Protein 1E0C (pdb70)

Foldseek 3Di:
DPLCVVDFQEDELVSCVVCVPPPQEQEEEAAAPVVLQVWFDPNYAYDDLQLQWCCDPDFTLDGHDQQSVQFVCQQSPDDDSHAYEFAYQPQCLSRLSVVLVCVQQVNDHYHYHFLGVLLCVVVPHDTDNDHDGGNDGGDRTDGDCQQAAEPVNCVVCPPPPQEEEEEQDDVCQQCQVDDDEQAGHAAPRYDYDHLQNQFDVVNNSGGDPCNVVVCVVRVNDLSHAYEYACQSRSCSSVQSVCVSVPRPHYHYHRSHCSNQRYDPPGDGDD

CATH classification: 3.40.250.10 (+1 more: 3.40.250.10)

B-factor: mean 17.62, std 10.55, range [4.58, 86.97]

Structure (mmCIF, N/CA/C/O backbone):
data_1E0C
#
_entry.id   1E0C
#
_cell.length_a   40.310
_cell.length_b   150.310
_cell.length_c   53.390
_cell.angle_alpha   90.00
_cell.angle_beta   90.00
_cell.angle_gamma   90.00
#
_symmetry.space_group_name_H-M   'P 21 21 2'
#
loop_
_entity.id
_entity.type
_entity.pdbx_description
1 polymer SULFURTRANSFERASE
2 non-polymer 'SULFATE ION'
3 non-polymer 1,2-ETHANEDIOL
4 non-polymer 'MAGNESIUM ION'
5 water water
#
loop_
_atom_site.group_PDB
_atom_site.id
_atom_site.type_symbol
_atom_site.label_atom_id
_atom_site.label_alt_id
_atom_site.label_comp_id
_atom_site.label_asym_id
_atom_site.label_entity_id
_atom_site.label_seq_id
_atom_site.pdbx_PDB_ins_code
_atom_site.Cartn_x
_atom_site.Cartn_y
_atom_site.Cartn_z
_atom_site.occupancy
_atom_site.B_iso_or_equiv
_atom_site.auth_seq_id
_atom_site.auth_comp_id
_atom_site.auth_asym_id
_atom_site.auth_atom_id
_atom_site.pdbx_PDB_model_num
ATOM 1 N N . MET A 1 1 ? -3.254 16.798 41.569 1.00 60.20 1 MET A N 1
ATOM 2 C CA . MET A 1 1 ? -1.782 16.672 41.752 1.00 50.42 1 MET A CA 1
ATOM 3 C C . MET A 1 1 ? -1.428 16.419 43.215 1.00 53.44 1 MET A C 1
ATOM 4 O O . MET A 1 1 ? -0.294 16.621 43.638 1.00 52.23 1 MET A O 1
ATOM 9 N N . ASP A 1 2 ? -2.433 16.030 43.982 1.00 52.22 2 ASP A N 1
ATOM 10 C CA . ASP A 1 2 ? -2.342 15.758 45.395 1.00 49.09 2 ASP A CA 1
ATOM 11 C C . ASP A 1 2 ? -1.363 16.647 46.142 1.00 43.69 2 ASP A C 1
ATOM 12 O O . ASP A 1 2 ? -1.490 17.872 46.118 1.00 38.33 2 ASP A O 1
ATOM 17 N N . ASP A 1 3 ? -0.378 16.054 46.800 1.00 35.60 3 ASP A N 1
ATOM 18 C CA . ASP A 1 3 ? 0.564 16.709 47.677 1.00 35.04 3 ASP A CA 1
ATOM 19 C C . ASP A 1 3 ? 1.416 17.783 47.017 1.00 29.22 3 ASP A C 1
ATOM 20 O O . ASP A 1 3 ? 2.083 18.560 47.708 1.00 24.19 3 ASP A O 1
ATOM 25 N N . PHE A 1 4 ? 1.447 17.805 45.698 1.00 21.76 4 PHE A N 1
ATOM 26 C CA . PHE A 1 4 ? 2.277 18.707 44.925 1.00 19.90 4 PHE A CA 1
ATOM 27 C C . PHE A 1 4 ? 1.478 19.819 44.254 1.00 21.92 4 PHE A C 1
ATOM 28 O O . PHE A 1 4 ? 2.060 20.731 43.664 1.00 24.90 4 PHE A O 1
ATOM 36 N N . ALA A 1 5 ? 0.157 19.720 44.285 1.00 25.25 5 ALA A N 1
ATOM 37 C CA . ALA A 1 5 ? -0.721 20.636 43.586 1.00 33.98 5 ALA A CA 1
ATOM 38 C C . ALA A 1 5 ? -0.538 22.102 43.929 1.00 29.17 5 ALA A C 1
ATOM 39 O O . ALA A 1 5 ? -0.755 22.957 43.060 1.00 28.84 5 ALA A O 1
ATOM 41 N N . SER A 1 6 ? -0.107 22.437 45.141 1.00 25.27 6 SER A N 1
ATOM 42 C CA . SER A 1 6 ? 0.058 23.846 45.501 1.00 29.30 6 SER A CA 1
ATOM 43 C C . SER A 1 6 ? 1.347 24.441 44.957 1.00 27.29 6 SER A C 1
ATOM 44 O O . SER A 1 6 ? 1.551 25.655 45.027 1.00 26.04 6 SER A O 1
ATOM 47 N N . LEU A 1 7 ? 2.277 23.608 44.502 1.00 22.62 7 LEU A N 1
ATOM 48 C CA . LEU A 1 7 ? 3.584 24.088 44.072 1.00 18.86 7 LEU A CA 1
ATOM 49 C C . LEU A 1 7 ? 3.606 24.526 42.611 1.00 12.96 7 LEU A C 1
ATOM 50 O O . LEU A 1 7 ? 2.896 23.979 41.772 1.00 17.97 7 LEU A O 1
ATOM 55 N N . PRO A 1 8 ? 4.521 25.430 42.295 1.00 14.12 8 PRO A N 1
ATOM 56 C CA . PRO A 1 8 ? 4.750 25.843 40.917 1.00 19.39 8 PRO A CA 1
ATOM 57 C C . PRO A 1 8 ? 5.547 24.750 40.205 1.00 20.31 8 PRO A C 1
ATOM 58 O O . PRO A 1 8 ? 5.990 23.785 40.845 1.00 13.50 8 PRO A O 1
ATOM 62 N N . LEU A 1 9 ? 5.785 24.958 38.919 1.00 14.89 9 LEU A N 1
ATOM 63 C CA . LEU A 1 9 ? 6.501 23.937 38.141 1.00 15.74 9 LEU A CA 1
ATOM 64 C C . LEU A 1 9 ? 7.887 23.692 38.713 1.00 14.66 9 LEU A C 1
ATOM 65 O O . LEU A 1 9 ? 8.303 22.548 38.913 1.00 13.90 9 LEU A O 1
ATOM 70 N N . VAL A 1 10 ? 8.642 24.770 38.910 1.00 11.85 10 VAL A N 1
ATOM 71 C CA . VAL A 1 10 ? 10.002 24.656 39.441 1.00 9.10 10 VAL A CA 1
ATOM 72 C C . VAL A 1 10 ? 9.955 24.671 40.963 1.00 16.64 10 VAL A C 1
ATOM 73 O O . VAL A 1 10 ? 9.406 25.607 41.554 1.00 12.60 10 VAL A O 1
ATOM 77 N N . ILE A 1 11 ? 10.336 23.553 41.580 1.00 11.71 11 ILE A N 1
ATOM 78 C CA . ILE A 1 11 ? 10.289 23.463 43.041 1.00 8.83 11 ILE A CA 1
ATOM 79 C C . ILE A 1 11 ? 11.685 23.382 43.618 1.00 10.70 11 ILE A C 1
ATOM 80 O O . ILE A 1 11 ? 12.655 23.115 42.913 1.00 11.56 11 ILE A O 1
ATOM 85 N N . GLU A 1 12 ? 11.818 23.616 44.928 1.00 10.45 12 GLU A N 1
ATOM 86 C CA . GLU A 1 12 ? 13.142 23.573 45.544 1.00 10.14 12 GLU A CA 1
ATOM 87 C C . GLU A 1 12 ? 13.362 22.219 46.223 1.00 9.11 12 GLU A C 1
ATOM 88 O O . GLU A 1 12 ? 12.410 21.500 46.519 1.00 11.43 12 GLU A O 1
ATOM 94 N N . PRO A 1 13 ? 14.607 21.902 46.510 1.00 10.14 13 PRO A N 1
ATOM 95 C CA . PRO A 1 13 ? 14.959 20.680 47.223 1.00 14.39 13 PRO A CA 1
ATOM 96 C C . PRO A 1 13 ? 14.148 20.492 48.487 1.00 16.37 13 PRO A C 1
ATOM 97 O O . PRO A 1 13 ? 13.688 19.383 48.777 1.00 10.92 13 PRO A O 1
ATOM 101 N N . ALA A 1 14 ? 13.965 21.554 49.285 1.00 15.10 14 ALA A N 1
ATOM 102 C CA . ALA A 1 14 ? 13.158 21.445 50.493 1.00 11.91 14 ALA A CA 1
ATOM 103 C C . ALA A 1 14 ? 11.752 20.950 50.202 1.00 15.88 14 ALA A C 1
ATOM 104 O O . ALA A 1 14 ? 11.196 20.178 50.990 1.00 15.29 14 ALA A O 1
ATOM 106 N N . ASP A 1 15 ? 11.147 21.443 49.118 1.00 10.22 15 ASP A N 1
ATOM 107 C CA . ASP A 1 15 ? 9.786 21.042 48.778 1.00 9.74 15 ASP A CA 1
ATOM 108 C C . ASP A 1 15 ? 9.731 19.545 48.451 1.00 10.98 15 ASP A C 1
ATOM 109 O O . ASP A 1 15 ? 8.778 18.860 48.806 1.00 14.49 15 ASP A O 1
ATOM 114 N N . LEU A 1 16 ? 10.735 19.087 47.704 1.00 14.92 16 LEU A N 1
ATOM 115 C CA . LEU A 1 16 ? 10.799 17.675 47.337 1.00 11.03 16 LEU A CA 1
ATOM 116 C C . LEU A 1 16 ? 11.079 16.806 48.554 1.00 10.43 16 LEU A C 1
ATOM 117 O O . LEU A 1 16 ? 10.394 15.797 48.746 1.00 12.02 16 LEU A O 1
ATOM 122 N N . GLN A 1 17 ? 12.030 17.201 49.395 1.00 11.25 17 GLN A N 1
ATOM 123 C CA . GLN A 1 17 ? 12.351 16.382 50.565 1.00 17.07 17 GLN A CA 1
ATOM 124 C C . GLN A 1 17 ? 11.155 16.121 51.456 1.00 15.54 17 GLN A C 1
ATOM 125 O O . GLN A 1 17 ? 10.963 15.006 51.956 1.00 13.18 17 GLN A O 1
ATOM 131 N N . ALA A 1 18 ? 10.285 17.104 51.640 1.00 12.10 18 ALA A N 1
ATOM 132 C CA . ALA A 1 18 ? 9.101 16.985 52.472 1.00 14.47 18 ALA A CA 1
ATOM 133 C C . ALA A 1 18 ? 8.074 16.030 51.873 1.00 13.79 18 ALA A C 1
ATOM 134 O O . ALA A 1 18 ? 7.114 15.644 52.536 1.00 14.40 18 ALA A O 1
ATOM 136 N N . ARG A 1 19 ? 8.206 15.742 50.579 1.00 15.75 19 ARG A N 1
ATOM 137 C CA . ARG A 1 19 ? 7.200 14.985 49.851 1.00 16.94 19 ARG A CA 1
ATOM 138 C C . ARG A 1 19 ? 7.750 13.707 49.228 1.00 11.39 19 ARG A C 1
ATOM 139 O O . ARG A 1 19 ? 7.046 13.097 48.415 1.00 16.39 19 ARG A O 1
ATOM 147 N N . LEU A 1 20 ? 8.911 13.230 49.656 1.00 14.40 20 LEU A N 1
ATOM 148 C CA . LEU A 1 20 ? 9.534 12.050 49.071 1.00 15.59 20 LEU A CA 1
ATOM 149 C C . LEU A 1 20 ? 8.686 10.789 49.155 1.00 20.34 20 LEU A C 1
ATOM 150 O O . LEU A 1 20 ? 8.854 9.876 48.334 1.00 15.44 20 LEU A O 1
ATOM 155 N N . SER A 1 21 ? 7.851 10.678 50.180 1.00 16.68 21 SER A N 1
ATOM 156 C CA . SER A 1 21 ? 7.029 9.485 50.350 1.00 20.89 21 SER A CA 1
ATOM 157 C C . SER A 1 21 ? 5.632 9.630 49.785 1.00 23.32 21 SER A C 1
ATOM 158 O O . SER A 1 21 ? 4.773 8.763 49.987 1.00 17.62 21 SER A O 1
ATOM 161 N N . ALA A 1 22 ? 5.350 10.699 49.038 1.00 15.28 22 ALA A N 1
ATOM 162 C CA . ALA A 1 22 ? 4.019 10.844 48.429 1.00 14.83 22 ALA A CA 1
ATOM 163 C C . ALA A 1 22 ? 3.800 9.695 47.451 1.00 12.61 22 ALA A C 1
ATOM 164 O O . ALA A 1 22 ? 4.685 9.413 46.636 1.00 13.55 22 ALA A O 1
ATOM 166 N N . PRO A 1 23 ? 2.698 8.972 47.580 1.00 15.31 23 PRO A N 1
ATOM 167 C CA . PRO A 1 23 ? 2.460 7.772 46.800 1.00 17.05 23 PRO A CA 1
ATOM 168 C C . PRO A 1 23 ? 2.350 8.047 45.308 1.00 19.30 23 PRO A C 1
ATOM 169 O O . PRO A 1 23 ? 2.693 7.184 44.502 1.00 19.60 23 PRO A O 1
ATOM 173 N N . GLU A 1 24 ? 1.883 9.226 44.940 1.00 14.12 24 GLU A N 1
ATOM 174 C CA . GLU A 1 24 ? 1.720 9.632 43.554 1.00 15.57 24 GLU A CA 1
ATOM 175 C C . GLU A 1 24 ? 3.021 10.054 42.889 1.00 16.65 24 GLU A C 1
ATOM 176 O O . GLU A 1 24 ? 3.076 10.250 41.670 1.00 15.47 24 GLU A O 1
ATOM 182 N N . LEU A 1 25 ? 4.076 10.238 43.667 1.00 13.76 25 LEU A N 1
ATOM 183 C CA . LEU A 1 25 ? 5.333 10.752 43.146 1.00 14.83 25 LEU A CA 1
ATOM 184 C C . LEU A 1 25 ? 6.060 9.747 42.265 1.00 14.92 25 LEU A C 1
ATOM 185 O O . LEU A 1 25 ? 6.370 8.623 42.668 1.00 12.21 25 LEU A O 1
ATOM 190 N N . ILE A 1 26 ? 6.392 10.201 41.060 1.00 1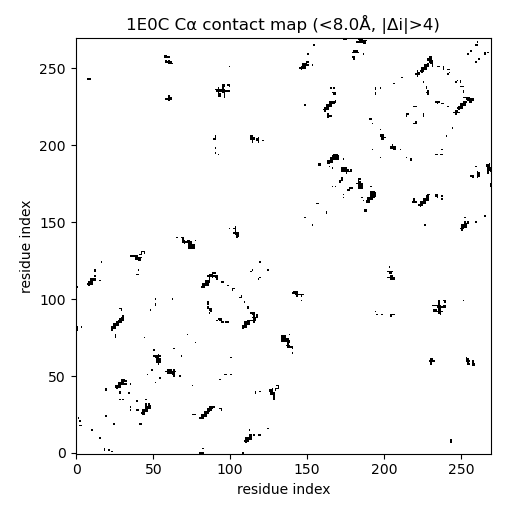0.22 26 ILE A N 1
ATOM 191 C CA . ILE A 1 26 ? 7.320 9.484 40.199 1.00 9.76 26 ILE A CA 1
ATOM 192 C C . ILE A 1 26 ? 8.556 10.387 40.043 1.00 12.80 26 ILE A C 1
ATOM 193 O O . ILE A 1 26 ? 8.484 11.404 39.362 1.00 12.06 26 ILE A O 1
ATOM 198 N N . LEU A 1 27 ? 9.591 10.065 40.789 1.00 11.04 27 LEU A N 1
ATOM 199 C CA . LEU A 1 27 ? 10.818 10.860 40.828 1.00 12.39 27 LEU A CA 1
ATOM 200 C C . LEU A 1 27 ? 11.810 10.300 39.813 1.00 14.65 27 LEU A C 1
ATOM 201 O O . LEU A 1 27 ? 12.201 9.137 39.874 1.00 14.79 27 LEU A O 1
ATOM 206 N N . VAL A 1 28 ? 12.174 11.141 38.855 1.00 10.12 28 VAL A N 1
ATOM 207 C CA . VAL A 1 28 ? 13.007 10.702 37.735 1.00 7.88 28 VAL A CA 1
ATOM 208 C C . VAL A 1 28 ? 14.374 11.366 37.765 1.00 12.33 28 VAL A C 1
ATOM 209 O O . VAL A 1 28 ? 14.502 12.586 37.771 1.00 11.01 28 VAL A O 1
ATOM 213 N N . ASP A 1 29 ? 15.389 10.521 37.753 1.00 8.01 29 ASP A N 1
ATOM 214 C CA . ASP A 1 29 ? 16.784 10.935 37.780 1.00 10.18 29 ASP A CA 1
ATOM 215 C C . ASP A 1 29 ? 17.394 10.744 36.395 1.00 16.96 29 ASP A C 1
ATOM 216 O O . ASP A 1 29 ? 17.402 9.630 35.874 1.00 13.23 29 ASP A O 1
ATOM 221 N N . LEU A 1 30 ? 17.874 11.823 35.784 1.00 9.16 30 LEU A N 1
ATOM 222 C CA . LEU A 1 30 ? 18.542 11.688 34.484 1.00 7.82 30 LEU A CA 1
ATOM 223 C C . LEU A 1 30 ? 19.985 12.156 34.595 1.00 12.08 30 LEU A C 1
ATOM 224 O O . LEU A 1 30 ? 20.459 13.020 33.855 1.00 11.00 30 LEU A O 1
ATOM 229 N N . THR A 1 31 ? 20.692 11.609 35.583 1.00 11.24 31 THR A N 1
ATOM 230 C CA . THR A 1 31 ? 22.095 11.940 35.815 1.00 8.09 31 THR A CA 1
ATOM 231 C C . THR A 1 31 ? 22.980 11.035 34.967 1.00 17.32 31 THR A C 1
ATOM 232 O O . THR A 1 31 ? 23.177 11.284 33.777 1.00 15.29 31 THR A O 1
ATOM 236 N N . SER A 1 32 ? 23.487 9.962 35.559 1.00 13.08 32 SER A N 1
ATOM 237 C CA . SER A 1 32 ? 24.221 8.947 34.797 1.00 11.74 32 SER A CA 1
ATOM 238 C C . SER A 1 32 ? 24.211 7.643 35.593 1.00 12.32 32 SER A C 1
ATOM 239 O O . SER A 1 32 ? 23.913 7.665 36.787 1.00 11.04 32 SER A O 1
ATOM 242 N N . ALA A 1 33 ? 24.514 6.524 34.933 1.00 16.17 33 ALA A N 1
ATOM 243 C CA . ALA A 1 33 ? 24.528 5.250 35.663 1.00 14.43 33 ALA A CA 1
ATOM 244 C C . ALA A 1 33 ? 25.437 5.349 36.882 1.00 14.43 33 ALA A C 1
ATOM 245 O O . ALA A 1 33 ? 25.057 4.921 37.972 1.00 14.83 33 ALA A O 1
ATOM 247 N N . ALA A 1 34 ? 26.602 5.965 36.725 1.00 12.91 34 ALA A N 1
ATOM 248 C CA . ALA A 1 34 ? 27.574 6.106 37.790 1.00 19.27 34 ALA A CA 1
ATOM 249 C C . ALA A 1 34 ? 27.078 7.009 38.914 1.00 17.91 34 ALA A C 1
ATOM 250 O O . ALA A 1 34 ? 27.254 6.693 40.085 1.00 15.24 34 ALA A O 1
ATOM 252 N N . ARG A 1 35 ? 26.504 8.156 38.548 1.00 14.80 35 ARG A N 1
ATOM 253 C CA . ARG A 1 35 ? 26.020 9.102 39.551 1.00 12.15 35 ARG A CA 1
ATOM 254 C C . ARG A 1 35 ? 24.833 8.506 40.304 1.00 9.39 35 ARG A C 1
ATOM 255 O O . ARG A 1 35 ? 24.677 8.715 41.504 1.00 14.67 35 ARG A O 1
ATOM 263 N N . TYR A 1 36 ? 23.953 7.836 39.565 1.00 8.57 36 TYR A N 1
ATOM 264 C CA . TYR A 1 36 ? 22.775 7.217 40.174 1.00 9.30 36 TYR A CA 1
ATOM 265 C C . TYR A 1 36 ? 23.182 6.134 41.177 1.00 9.77 36 TYR A C 1
ATOM 266 O O . TYR A 1 36 ? 22.606 6.054 42.261 1.00 12.18 36 TYR A O 1
ATOM 275 N N . ALA A 1 37 ? 24.197 5.356 40.832 1.00 11.64 37 ALA A N 1
ATOM 276 C CA . ALA A 1 37 ? 24.682 4.302 41.722 1.00 11.71 37 ALA A CA 1
ATOM 277 C C . ALA A 1 37 ? 25.429 4.882 42.913 1.00 15.16 37 ALA A C 1
ATOM 278 O O . ALA A 1 37 ? 25.297 4.404 44.043 1.00 15.15 37 ALA A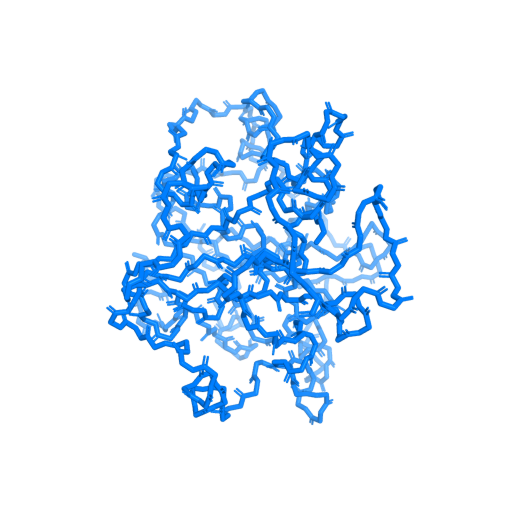 O 1
ATOM 280 N N . GLU A 1 38 ? 26.188 5.955 42.674 1.00 14.32 38 GLU A N 1
ATOM 281 C CA . GLU A 1 38 ? 26.921 6.601 43.759 1.00 14.24 38 GLU A CA 1
ATOM 282 C C . GLU A 1 38 ? 25.965 7.086 44.844 1.00 15.93 38 GLU A C 1
ATOM 283 O O . GLU A 1 38 ? 26.270 7.011 46.036 1.00 13.81 38 GLU A O 1
ATOM 289 N N . GLY A 1 39 ? 24.810 7.599 44.426 1.00 13.76 39 GLY A N 1
ATOM 290 C CA . GLY A 1 39 ? 23.800 8.050 45.384 1.00 14.17 39 GLY A CA 1
ATOM 291 C C . GLY A 1 39 ? 22.788 8.953 44.688 1.00 14.89 39 GLY A C 1
ATOM 292 O O . GLY A 1 39 ? 23.180 9.876 43.975 1.00 15.57 39 GLY A O 1
ATOM 293 N N . HIS A 1 40 ? 21.513 8.608 44.799 1.00 11.81 40 HIS A N 1
ATOM 294 C CA . HIS A 1 40 ? 20.464 9.387 44.151 1.00 12.08 40 HIS A CA 1
ATOM 295 C C . HIS A 1 40 ? 19.480 9.894 45.191 1.00 13.82 40 HIS A C 1
ATOM 296 O O . HIS A 1 40 ? 19.520 9.471 46.350 1.00 13.40 40 HIS A O 1
ATOM 303 N N . ILE A 1 41 ? 18.576 10.782 44.778 1.00 12.59 41 ILE A N 1
ATOM 304 C CA . ILE A 1 41 ? 17.539 11.238 45.719 1.00 10.29 41 ILE A CA 1
ATOM 305 C C . ILE A 1 41 ? 16.631 10.055 46.030 1.00 16.98 41 ILE A C 1
ATOM 306 O O . ILE A 1 41 ? 16.304 9.268 45.137 1.00 11.46 41 ILE A O 1
ATOM 311 N N . PRO A 1 42 ? 16.318 9.823 47.294 1.00 16.11 42 PRO A N 1
ATOM 312 C CA . PRO A 1 42 ? 15.592 8.628 47.698 1.00 13.03 42 PRO A CA 1
ATOM 313 C C . PRO A 1 42 ? 14.331 8.384 46.902 1.00 17.84 42 PRO A C 1
ATOM 314 O O . PRO A 1 42 ? 13.461 9.248 46.772 1.00 15.01 42 PRO A O 1
ATOM 318 N N . GLY A 1 43 ? 14.222 7.181 46.322 1.00 10.74 43 GLY A N 1
ATOM 319 C CA . GLY A 1 43 ? 13.019 6.823 45.574 1.00 9.84 43 GLY A CA 1
ATOM 320 C C . GLY A 1 43 ? 13.138 7.180 44.095 1.00 10.68 43 GLY A C 1
ATOM 321 O O . GLY A 1 43 ? 12.257 6.836 43.299 1.00 11.85 43 GLY A O 1
ATOM 322 N N .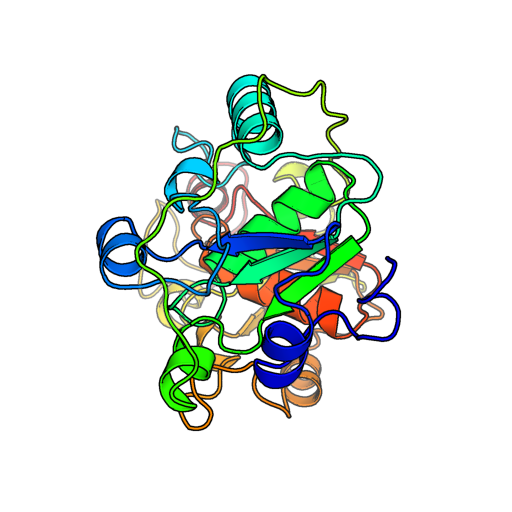 ALA A 1 44 ? 14.232 7.836 43.719 1.00 10.84 44 ALA A N 1
ATOM 323 C CA . ALA A 1 44 ? 14.418 8.223 42.321 1.00 11.47 44 ALA A CA 1
ATOM 324 C C . ALA A 1 44 ? 14.596 6.988 41.431 1.00 12.24 44 ALA A C 1
ATOM 325 O O . ALA A 1 44 ? 15.214 6.000 41.825 1.00 13.52 44 ALA A O 1
ATOM 327 N N . ARG A 1 45 ? 14.043 7.100 40.241 1.00 9.33 45 ARG A N 1
ATOM 328 C CA . ARG A 1 45 ? 14.116 6.064 39.214 1.00 12.92 45 ARG A CA 1
ATOM 329 C C . ARG A 1 45 ? 14.990 6.575 38.076 1.00 13.84 45 ARG A C 1
ATOM 330 O O . ARG A 1 45 ? 14.791 7.684 37.582 1.00 12.20 45 ARG A O 1
ATOM 338 N N . PHE A 1 46 ? 15.982 5.786 37.698 1.00 9.56 46 PHE A N 1
ATOM 339 C CA . PHE A 1 46 ? 16.964 6.220 36.718 1.00 8.93 46 PHE A CA 1
ATOM 340 C C . PHE A 1 46 ? 16.479 6.097 35.285 1.00 16.35 46 PHE A C 1
ATOM 341 O O . PHE A 1 46 ? 15.991 5.061 34.839 1.00 13.22 46 PHE A O 1
ATOM 349 N N . VAL A 1 47 ? 16.629 7.187 34.536 1.00 11.85 47 VAL A N 1
ATOM 350 C CA . VAL A 1 47 ? 16.362 7.165 33.094 1.00 12.60 47 VAL A CA 1
ATOM 351 C C . VAL A 1 47 ? 17.629 7.639 32.387 1.00 17.64 47 VAL A C 1
ATOM 352 O O . VAL A 1 47 ? 17.976 8.819 32.499 1.00 10.20 47 VAL A O 1
ATOM 356 N N . ASP A 1 48 ? 18.406 6.699 31.848 1.00 11.70 48 ASP A N 1
ATOM 357 C CA . ASP A 1 48 ? 19.641 7.125 31.173 1.00 11.70 48 ASP A CA 1
ATOM 358 C C . ASP A 1 48 ? 19.275 8.143 30.093 1.00 9.39 48 ASP A C 1
ATOM 359 O O . ASP A 1 48 ? 18.375 7.895 29.294 1.00 12.66 48 ASP A O 1
ATOM 364 N N . PRO A 1 49 ? 19.979 9.262 30.036 1.00 13.19 49 PRO A N 1
ATOM 365 C CA . PRO A 1 49 ? 19.641 10.324 29.089 1.00 12.83 49 PRO A CA 1
ATOM 366 C C . PRO A 1 49 ? 19.539 9.839 27.655 1.00 13.57 49 PRO A C 1
ATOM 367 O O . PRO A 1 49 ? 18.667 10.286 26.890 1.00 15.54 49 PRO A O 1
ATOM 371 N N . LYS A 1 50 ? 20.361 8.868 27.263 1.00 13.05 50 LYS A N 1
ATOM 372 C CA . LYS A 1 50 ? 20.306 8.327 25.909 1.00 13.88 50 LYS A CA 1
ATOM 373 C C . LYS A 1 50 ? 18.938 7.757 25.581 1.00 16.60 50 LYS A C 1
ATOM 374 O O . LYS A 1 50 ? 18.507 7.785 24.422 1.00 15.47 50 LYS A O 1
ATOM 380 N N . ARG A 1 51 ? 18.222 7.249 26.587 1.00 12.37 51 ARG A N 1
ATOM 381 C CA . ARG A 1 51 ? 16.906 6.691 26.369 1.00 12.39 51 ARG A CA 1
ATOM 382 C C . ARG A 1 51 ? 15.848 7.732 26.060 1.00 16.28 51 ARG A C 1
ATOM 383 O O . ARG A 1 51 ? 14.753 7.361 25.623 1.00 14.71 51 ARG A O 1
ATOM 391 N N . THR A 1 52 ? 16.166 9.022 26.234 1.00 10.77 52 THR A N 1
ATOM 392 C CA . THR A 1 52 ? 15.186 10.052 25.925 1.00 10.84 52 THR A CA 1
ATOM 393 C C . THR A 1 52 ? 15.284 10.453 24.453 1.00 12.79 52 THR A C 1
ATOM 394 O O . THR A 1 52 ? 14.552 11.342 24.008 1.00 12.38 52 THR A O 1
ATOM 398 N N . GLN A 1 53 ? 16.245 9.863 23.746 1.00 10.54 53 GLN A N 1
ATOM 399 C CA . GLN A 1 53 ? 16.484 10.272 22.361 1.00 12.44 53 GLN A CA 1
ATOM 400 C C . GLN A 1 53 ? 16.301 9.141 21.368 1.00 17.77 53 GLN A C 1
ATOM 401 O O . GLN A 1 53 ? 16.607 7.971 21.634 1.00 14.26 53 GLN A O 1
ATOM 407 N N . LEU A 1 54 ? 15.798 9.486 20.179 1.00 12.26 54 LEU A N 1
ATOM 408 C CA . LEU A 1 54 ? 15.731 8.499 19.086 1.00 14.83 54 LEU A CA 1
ATOM 409 C C . LEU A 1 54 ? 17.115 7.912 18.836 1.00 16.69 54 LEU A C 1
ATOM 410 O O . LEU A 1 54 ? 17.280 6.701 18.645 1.00 14.32 54 LEU A O 1
ATOM 415 N N . GLY A 1 55 ? 18.126 8.761 18.726 1.00 13.26 55 GLY A N 1
ATOM 416 C CA . GLY A 1 55 ? 19.509 8.359 18.603 1.00 14.85 55 GLY A CA 1
ATOM 417 C C . GLY A 1 55 ? 19.875 7.778 17.249 1.00 26.32 55 GLY A C 1
ATOM 418 O O . GLY A 1 55 ? 20.886 7.076 17.148 1.00 23.57 55 GLY A O 1
ATOM 419 N N . GLN A 1 56 ? 19.098 8.080 16.215 1.00 17.64 56 GLN A N 1
ATOM 420 C CA . GLN A 1 56 ? 19.391 7.545 14.870 1.00 21.37 56 GLN A CA 1
ATOM 421 C C . GLN A 1 56 ? 19.326 8.679 13.851 1.00 28.23 56 GLN A C 1
ATOM 422 O O . GLN A 1 56 ? 18.610 9.661 14.074 1.00 23.38 56 GLN A O 1
ATOM 428 N N . PRO A 1 57 ? 20.032 8.554 12.740 1.00 28.17 57 PRO A N 1
ATOM 429 C CA . PRO A 1 57 ? 20.023 9.581 11.698 1.00 23.57 57 PRO A CA 1
ATOM 430 C C . PRO A 1 57 ? 18.636 9.780 11.152 1.00 27.08 57 PRO A C 1
ATOM 431 O O . PRO A 1 57 ? 17.910 8.793 11.019 1.00 31.29 57 PRO A O 1
ATOM 435 N N . PRO A 1 58 ? 18.366 10.713 10.259 1.00 31.62 58 PRO A N 1
ATOM 436 C CA . PRO A 1 58 ? 18.940 12.023 10.173 1.00 27.90 58 PRO A CA 1
ATOM 437 C C . PRO A 1 58 ? 18.703 12.975 11.321 1.00 29.18 58 PRO A C 1
ATOM 438 O O . PRO A 1 58 ? 19.313 14.059 11.329 1.00 31.18 58 PRO A O 1
ATOM 442 N N . ALA A 1 59 ? 17.896 12.635 12.321 1.00 28.19 59 ALA A N 1
ATOM 443 C CA . ALA A 1 59 ? 17.658 13.570 13.430 1.00 23.78 59 ALA A CA 1
ATOM 444 C C . ALA A 1 59 ? 17.553 12.828 14.764 1.00 14.49 59 ALA A C 1
ATOM 445 O O . ALA A 1 59 ? 16.454 12.474 15.186 1.00 17.72 59 ALA A O 1
ATOM 447 N N . PRO A 1 60 ? 18.681 12.614 15.410 1.00 17.10 60 PRO A N 1
ATOM 448 C CA . PRO A 1 60 ? 18.787 11.856 16.637 1.00 22.51 60 PRO A CA 1
ATOM 449 C C . PRO A 1 60 ? 18.118 12.471 17.851 1.00 24.03 60 PRO A C 1
ATOM 450 O O . PRO A 1 60 ? 17.823 11.733 18.801 1.00 16.06 60 PRO A O 1
ATOM 454 N N . GLY A 1 61 ? 17.854 13.775 17.835 1.00 19.21 61 GLY A N 1
ATOM 455 C CA . GLY A 1 61 ? 17.227 14.423 18.985 1.00 15.71 61 GLY A CA 1
ATOM 456 C C . GLY A 1 61 ? 15.715 14.303 18.965 1.00 14.24 61 GLY A C 1
ATOM 457 O O . GLY A 1 61 ? 15.029 14.819 19.855 1.00 11.25 61 GLY A O 1
ATOM 458 N N . LEU A 1 62 ? 15.163 13.644 17.942 1.00 10.24 62 LEU A N 1
ATOM 459 C CA . LEU A 1 62 ? 13.729 13.394 17.924 1.00 10.70 62 LEU A CA 1
ATOM 460 C C . LEU A 1 62 ? 13.373 12.502 19.120 1.00 12.84 62 LEU A C 1
ATOM 461 O O . LEU A 1 62 ? 14.255 11.888 19.729 1.00 9.68 62 LEU A O 1
ATOM 466 N N . GLN A 1 63 ? 12.091 12.468 19.452 1.00 11.49 63 GLN A N 1
ATOM 467 C CA . GLN A 1 63 ? 11.649 11.584 20.545 1.00 10.33 63 GLN A CA 1
ATOM 468 C C . GLN A 1 63 ? 11.904 10.124 20.176 1.00 12.06 63 GLN A C 1
ATOM 469 O O . GLN A 1 63 ? 11.941 9.766 18.989 1.00 11.04 63 GLN A O 1
ATOM 475 N N . PRO A 1 64 ? 12.064 9.277 21.178 1.00 12.03 64 PRO A N 1
ATOM 476 C CA . PRO A 1 64 ? 12.218 7.844 20.934 1.00 12.70 64 PRO A CA 1
ATOM 477 C C . PRO A 1 64 ? 10.954 7.299 20.280 1.00 11.28 64 PRO A C 1
ATOM 478 O O . PRO A 1 64 ? 9.865 7.869 20.375 1.00 11.19 64 PRO A O 1
ATOM 482 N N . PRO A 1 65 ? 11.074 6.129 19.666 1.00 14.10 65 PRO A N 1
ATOM 483 C CA . PRO A 1 65 ? 9.942 5.457 19.047 1.00 17.43 65 PRO A CA 1
ATOM 484 C C . PRO A 1 65 ? 8.895 5.103 20.099 1.00 14.79 65 PRO A C 1
ATOM 485 O O . PRO A 1 65 ? 9.236 4.978 21.276 1.00 14.15 65 PRO A O 1
ATOM 489 N N . ARG A 1 66 ? 7.676 4.828 19.671 1.00 12.60 66 ARG A N 1
ATOM 490 C CA . ARG A 1 66 ? 6.602 4.448 20.576 1.00 13.51 66 ARG A CA 1
ATOM 491 C C . ARG A 1 66 ? 7.000 3.315 21.512 1.00 16.49 66 ARG A C 1
ATOM 492 O O . ARG A 1 66 ? 6.804 3.411 22.723 1.00 14.75 66 ARG A O 1
ATOM 500 N N . GLU A 1 67 ? 7.507 2.216 20.960 1.00 13.18 67 GLU A N 1
ATOM 501 C CA . GLU A 1 67 ? 7.856 1.041 21.772 1.00 16.75 67 GLU A CA 1
ATOM 502 C C . GLU A 1 67 ? 8.748 1.393 22.949 1.00 16.78 67 GLU A C 1
ATOM 503 O O . GLU A 1 67 ? 8.527 0.958 24.086 1.00 13.89 67 GLU A O 1
ATOM 509 N N . GLN A 1 68 ? 9.804 2.152 22.697 1.00 14.31 68 GLN A N 1
ATOM 510 C CA . GLN A 1 68 ? 10.734 2.568 23.731 1.00 11.45 68 GLN A CA 1
ATOM 511 C C . GLN A 1 68 ? 10.081 3.444 24.789 1.00 12.12 68 GLN A C 1
ATOM 512 O O . GLN A 1 68 ? 10.334 3.267 25.993 1.00 13.49 68 GLN A O 1
ATOM 518 N N . LEU A 1 69 ? 9.212 4.353 24.376 1.00 11.15 69 LEU A N 1
ATOM 519 C CA . LEU A 1 69 ? 8.502 5.215 25.324 1.00 12.19 69 LEU A CA 1
ATOM 520 C C . LEU A 1 69 ? 7.511 4.419 26.158 1.00 14.38 69 LEU A C 1
ATOM 521 O O . LEU A 1 69 ? 7.354 4.629 27.357 1.00 13.96 69 LEU A O 1
ATOM 526 N N . GLU A 1 70 ? 6.794 3.512 25.487 1.00 10.54 70 GLU A N 1
ATOM 527 C CA . GLU A 1 70 ? 5.811 2.709 26.209 1.00 13.08 70 GLU A CA 1
ATOM 528 C C . GLU A 1 70 ? 6.479 1.838 27.256 1.00 12.69 70 GLU A C 1
ATOM 529 O O . GLU A 1 70 ? 5.956 1.725 28.373 1.00 13.48 70 GLU A O 1
ATOM 535 N N . SER A 1 71 ? 7.626 1.249 26.926 1.00 13.20 71 SER A N 1
ATOM 536 C CA . SER A 1 71 ? 8.360 0.458 27.905 1.00 13.27 71 SER A CA 1
ATOM 537 C C . SER A 1 71 ? 8.887 1.345 29.030 1.00 18.02 71 SER A C 1
ATOM 538 O O . SER A 1 71 ? 8.765 1.015 30.205 1.00 13.49 71 SER A O 1
ATOM 541 N N . LEU A 1 72 ? 9.523 2.449 28.633 1.00 13.50 72 LEU A N 1
ATOM 542 C CA . LEU A 1 72 ? 10.097 3.361 29.628 1.00 8.58 72 LEU A CA 1
ATOM 543 C C . LEU A 1 72 ? 9.042 3.796 30.630 1.00 7.02 72 LEU A C 1
ATOM 544 O O . LEU A 1 72 ? 9.264 3.756 31.845 1.00 13.07 72 LEU A O 1
ATOM 549 N N . PHE A 1 73 ? 7.919 4.306 30.130 1.00 9.34 73 PHE A N 1
ATOM 550 C CA . PHE A 1 73 ? 6.873 4.819 30.984 1.00 9.09 73 PHE A CA 1
ATOM 551 C C . PHE A 1 73 ? 6.174 3.752 31.796 1.00 12.76 73 PHE A C 1
ATOM 552 O O . PHE A 1 73 ? 5.892 3.982 32.976 1.00 10.49 73 PHE A O 1
ATOM 560 N N . GLY A 1 74 ? 6.120 2.512 31.292 1.00 13.84 74 GLY A N 1
ATOM 561 C CA . GLY A 1 74 ? 5.592 1.420 32.140 1.00 9.86 74 GLY A CA 1
ATOM 562 C C . GLY A 1 74 ? 6.606 1.102 33.239 1.00 8.06 74 GLY A C 1
ATOM 563 O O . GLY A 1 74 ? 6.231 0.828 34.375 1.00 14.52 74 GLY A O 1
ATOM 564 N N . GLU A 1 75 ? 7.903 1.183 32.920 1.00 10.87 75 GLU A N 1
ATOM 565 C CA . GLU A 1 75 ? 8.924 0.912 33.928 1.00 12.97 75 GLU A CA 1
ATOM 566 C C . GLU A 1 75 ? 8.874 1.946 35.051 1.00 17.28 75 GLU A C 1
ATOM 567 O O . GLU A 1 75 ? 9.125 1.629 36.211 1.00 14.04 75 GLU A O 1
ATOM 573 N N . LEU A 1 76 ? 8.618 3.198 34.679 1.00 13.03 76 LEU A N 1
ATOM 574 C CA . LEU A 1 76 ? 8.545 4.269 35.672 1.00 8.03 76 LEU A CA 1
ATOM 575 C C . LEU A 1 76 ? 7.281 4.211 36.506 1.00 10.82 76 LEU A C 1
ATOM 576 O O . LEU A 1 76 ? 7.227 4.826 37.577 1.00 14.02 76 LEU A O 1
ATOM 581 N N . GLY A 1 77 ? 6.264 3.492 36.033 1.00 14.89 77 GLY A N 1
ATOM 582 C CA . GLY A 1 77 ? 5.006 3.396 36.753 1.00 11.38 77 GLY A CA 1
ATOM 583 C C . GLY A 1 77 ? 3.978 4.419 36.311 1.00 12.62 77 GLY A C 1
ATOM 584 O O . GLY A 1 77 ? 3.072 4.758 37.076 1.00 12.24 77 GLY A O 1
ATOM 585 N N . HIS A 1 78 ? 4.088 4.913 35.080 1.00 13.70 78 HIS A N 1
ATOM 586 C CA . HIS A 1 78 ? 3.119 5.883 34.573 1.00 13.64 78 HIS A CA 1
ATOM 587 C C . HIS A 1 78 ? 1.690 5.417 34.822 1.00 20.29 78 HIS A C 1
ATOM 588 O O . HIS A 1 78 ? 1.315 4.283 34.505 1.00 15.20 78 HIS A O 1
ATOM 595 N N . ARG A 1 79 ? 0.883 6.300 35.384 1.00 11.06 79 ARG A N 1
ATOM 596 C CA . ARG A 1 79 ? -0.480 6.033 35.818 1.00 11.31 79 ARG A CA 1
ATOM 597 C C . ARG A 1 79 ? -1.248 7.340 35.991 1.00 15.57 79 ARG A C 1
ATOM 598 O O . ARG A 1 79 ? -0.651 8.419 36.071 1.00 16.54 79 ARG A O 1
ATOM 606 N N . PRO A 1 80 ? -2.570 7.285 36.035 1.00 21.92 80 PRO A N 1
ATOM 607 C CA . PRO A 1 80 ? -3.406 8.469 36.028 1.00 21.10 80 PRO A CA 1
ATOM 608 C C . PRO A 1 80 ? -3.108 9.506 37.087 1.00 27.75 80 PRO A C 1
ATOM 609 O O . PRO A 1 80 ? -3.171 10.713 36.808 1.00 26.01 80 PRO A O 1
ATOM 613 N N . GLU A 1 81 ? -2.806 9.092 38.309 1.00 21.82 81 GLU A N 1
ATOM 614 C CA . GLU A 1 81 ? -2.593 10.032 39.411 1.00 26.30 81 GLU A CA 1
ATOM 615 C C . GLU A 1 81 ? -1.151 10.489 39.551 1.00 18.67 81 GLU A C 1
ATOM 616 O O . GLU A 1 81 ? -0.820 11.261 40.458 1.00 19.00 81 GLU A O 1
ATOM 622 N N . ALA A 1 82 ? -0.253 9.992 38.707 1.00 18.54 82 ALA A N 1
ATOM 623 C CA . ALA A 1 82 ? 1.165 10.266 38.840 1.00 13.43 82 ALA A CA 1
ATOM 624 C C . ALA A 1 82 ? 1.474 11.768 38.824 1.00 13.47 82 ALA A C 1
ATOM 625 O O . ALA A 1 82 ? 0.900 12.511 38.032 1.00 15.56 82 ALA A O 1
ATOM 627 N N . VAL A 1 83 ? 2.474 12.123 39.611 1.00 12.56 83 VAL A N 1
ATOM 628 C CA . VAL A 1 83 ? 3.075 13.451 39.575 1.00 12.09 83 VAL A CA 1
ATOM 629 C C . VAL A 1 83 ? 4.588 13.256 39.443 1.00 11.28 83 VAL A C 1
ATOM 630 O O . VAL A 1 83 ? 5.209 12.622 40.294 1.00 12.97 83 VAL A O 1
ATOM 634 N N . TYR A 1 84 ? 5.142 13.707 38.319 1.00 11.82 84 TYR A N 1
ATOM 635 C CA . TYR A 1 84 ? 6.560 13.526 38.077 1.00 9.15 84 TYR A CA 1
ATOM 636 C C . TYR A 1 84 ? 7.348 14.692 38.686 1.00 13.23 84 TYR A C 1
ATOM 637 O O . TYR A 1 84 ? 6.902 15.836 38.631 1.00 13.09 84 TYR A O 1
ATOM 646 N N . VAL A 1 85 ? 8.449 14.341 39.313 1.00 10.75 85 VAL A N 1
ATOM 647 C CA . VAL A 1 85 ? 9.466 15.323 39.695 1.00 11.90 85 VAL A CA 1
ATOM 648 C C . VAL A 1 85 ? 10.751 14.905 38.992 1.00 15.14 85 VAL A C 1
ATOM 649 O O . VAL A 1 85 ? 11.096 13.719 39.004 1.00 11.03 85 VAL A O 1
ATOM 653 N N . VAL A 1 86 ? 11.335 15.831 38.242 1.00 7.92 86 VAL A N 1
ATOM 654 C CA . VAL A 1 86 ? 12.430 15.466 37.349 1.00 7.35 86 VAL A CA 1
ATOM 655 C C . VAL A 1 86 ? 13.704 16.208 37.698 1.00 9.47 86 VAL A C 1
ATOM 656 O O . VAL A 1 86 ? 13.680 17.424 37.932 1.00 11.71 86 VAL A O 1
ATOM 660 N N . TYR A 1 87 ? 14.840 15.518 37.641 1.00 7.11 87 TYR A N 1
ATOM 661 C CA . TYR A 1 87 ? 16.112 16.182 37.869 1.00 8.56 87 TYR A CA 1
ATOM 662 C C . TYR A 1 87 ? 17.261 15.552 37.105 1.00 12.69 87 TYR A C 1
ATOM 663 O O . TYR A 1 87 ? 17.213 14.397 36.691 1.00 13.19 87 TYR A O 1
ATOM 672 N N . ASP A 1 88 ? 18.341 16.319 36.998 1.00 9.67 88 ASP A N 1
ATOM 673 C CA . ASP A 1 88 ? 19.593 15.801 36.463 1.00 8.28 88 ASP A CA 1
ATOM 674 C C . ASP A 1 88 ? 20.725 16.385 37.294 1.00 10.34 88 ASP A C 1
ATOM 675 O O . ASP A 1 88 ? 20.430 16.939 38.368 1.00 13.25 88 ASP A O 1
ATOM 680 N N . ASP A 1 89 ? 21.961 16.211 36.881 1.00 8.56 89 ASP A N 1
ATOM 681 C CA . ASP A 1 89 ? 23.088 16.761 37.627 1.00 8.14 89 ASP A CA 1
ATOM 682 C C . ASP A 1 89 ? 23.883 17.740 36.775 1.00 7.57 89 ASP A C 1
ATOM 683 O O . ASP A 1 89 ? 25.082 17.930 37.003 1.00 11.02 89 ASP A O 1
ATOM 688 N N . GLU A 1 90 ? 23.223 18.339 35.786 1.00 11.05 90 GLU A N 1
ATOM 689 C CA . GLU A 1 90 ? 23.919 19.272 34.898 1.00 10.83 90 GLU A CA 1
ATOM 690 C C . GLU A 1 90 ? 23.178 20.597 34.754 1.00 12.71 90 GLU A C 1
ATOM 691 O O . GLU A 1 90 ? 23.412 21.332 33.782 1.00 14.43 90 GLU A O 1
ATOM 697 N N . GLY A 1 91 ? 22.228 20.880 35.638 1.00 11.98 91 GLY A N 1
ATOM 698 C CA . GLY A 1 91 ? 21.512 22.148 35.520 1.00 13.31 91 GLY A CA 1
ATOM 699 C C . GLY A 1 91 ? 20.241 22.086 34.711 1.00 14.32 91 GLY A C 1
ATOM 700 O O . GLY A 1 91 ? 19.648 23.147 34.435 1.00 11.12 91 GLY A O 1
ATOM 701 N N . GLY A 1 92 ? 19.771 20.906 34.279 1.00 8.06 92 GLY A N 1
ATOM 702 C CA . GLY A 1 92 ? 18.416 20.823 33.792 1.00 6.35 92 GLY A CA 1
ATOM 703 C C . GLY A 1 92 ? 18.182 20.575 32.320 1.00 7.50 92 GLY A C 1
ATOM 704 O O . GLY A 1 92 ? 17.023 20.649 31.893 1.00 9.15 92 GLY A O 1
ATOM 705 N N . GLY A 1 93 ? 19.217 20.252 31.564 1.00 6.84 93 GLY A N 1
ATOM 706 C CA . GLY A 1 93 ? 19.037 19.992 30.128 1.00 8.24 93 GLY A CA 1
ATOM 707 C C . GLY A 1 93 ? 18.259 18.692 29.943 1.00 9.22 93 GLY A C 1
ATOM 708 O O . GLY A 1 93 ? 17.163 18.677 29.389 1.00 10.30 93 GLY A O 1
ATOM 709 N N . TRP A 1 94 ? 18.803 17.593 30.479 1.00 10.61 94 TRP A N 1
ATOM 710 C CA . TRP A 1 94 ? 18.093 16.320 30.377 1.00 11.29 94 TRP A CA 1
ATOM 711 C C . TRP A 1 94 ? 16.773 16.331 31.114 1.00 10.17 94 TRP A C 1
ATOM 712 O O . TRP A 1 94 ? 15.775 15.768 30.653 1.00 10.36 94 TRP A O 1
ATOM 723 N N . ALA A 1 95 ? 16.730 16.953 32.305 1.00 9.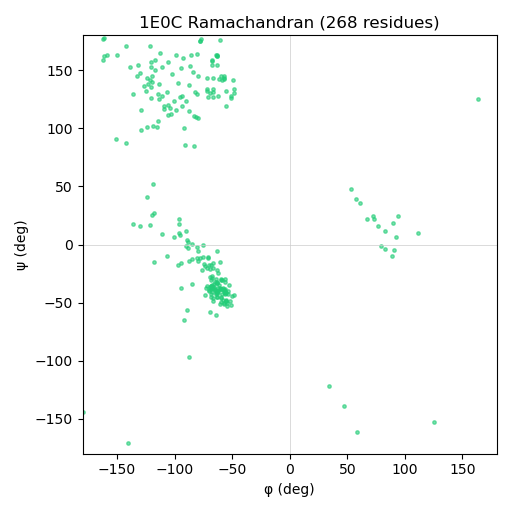69 95 ALA A N 1
ATOM 724 C CA . ALA A 1 95 ? 15.459 17.033 33.020 1.00 7.29 95 ALA A CA 1
ATOM 725 C C . ALA A 1 95 ? 14.411 17.759 32.187 1.00 8.51 95 ALA A C 1
ATOM 726 O O . ALA A 1 95 ? 13.249 17.361 32.140 1.00 8.75 95 ALA A O 1
ATOM 728 N N . GLY A 1 96 ? 14.809 18.888 31.587 1.00 11.05 96 GLY A N 1
ATOM 729 C CA . GLY A 1 96 ? 13.869 19.666 30.782 1.00 9.76 96 GLY A CA 1
ATOM 730 C C . GLY A 1 96 ? 13.462 18.902 29.522 1.00 7.59 96 GLY A C 1
ATOM 731 O O . GLY A 1 96 ? 12.314 18.995 29.082 1.00 9.15 96 GLY A O 1
ATOM 732 N N . ARG A 1 97 ? 14.394 18.143 28.955 1.00 9.70 97 ARG A N 1
ATOM 733 C CA . ARG A 1 97 ? 14.040 17.332 27.783 1.00 9.28 97 ARG A CA 1
ATOM 734 C C . ARG A 1 97 ? 13.023 16.268 28.182 1.00 7.49 97 ARG A C 1
ATOM 735 O O . ARG A 1 97 ? 12.062 15.978 27.479 1.00 7.56 97 ARG A O 1
ATOM 743 N N . PHE A 1 98 ? 13.213 15.702 29.375 1.00 8.62 98 PHE A N 1
ATOM 744 C CA . PHE A 1 98 ? 12.263 14.684 29.849 1.00 11.17 98 PHE A CA 1
ATOM 745 C C . PHE A 1 98 ? 10.901 15.302 30.092 1.00 11.25 98 PHE A C 1
ATOM 746 O O . PHE A 1 98 ? 9.850 14.732 29.793 1.00 9.12 98 PHE A O 1
ATOM 754 N N . ILE A 1 99 ? 10.873 16.567 30.535 1.00 9.72 99 ILE A N 1
ATOM 755 C CA . ILE A 1 99 ? 9.591 17.256 30.706 1.00 7.04 99 ILE A CA 1
ATOM 756 C C . ILE A 1 99 ? 8.929 17.515 29.370 1.00 6.55 99 ILE A C 1
ATOM 757 O O . ILE A 1 99 ? 7.705 17.387 29.232 1.00 9.83 99 ILE A O 1
ATOM 762 N N . TRP A 1 100 ? 9.732 17.805 28.343 1.00 10.40 100 TRP A N 1
ATOM 763 C CA . TRP A 1 100 ? 9.146 17.907 26.990 1.00 11.35 100 TRP A CA 1
ATOM 764 C C . TRP A 1 100 ? 8.554 16.558 26.595 1.00 10.03 100 TRP A C 1
ATOM 765 O O . TRP A 1 100 ? 7.443 16.491 26.068 1.00 9.44 100 TRP A O 1
ATOM 776 N N . LEU A 1 101 ? 9.206 15.449 26.977 1.00 9.72 101 LEU A N 1
ATOM 777 C CA . LEU A 1 101 ? 8.616 14.133 26.692 1.00 11.04 101 LEU A CA 1
ATOM 778 C C . LEU A 1 101 ? 7.327 13.922 27.466 1.00 9.89 101 LEU A C 1
ATOM 779 O O . LEU A 1 101 ? 6.375 13.304 26.988 1.00 11.29 101 LEU A O 1
ATOM 784 N N . LEU A 1 102 ? 7.262 14.418 28.707 1.00 9.96 102 LEU A N 1
ATOM 785 C CA . LEU A 1 102 ? 6.011 14.343 29.460 1.00 10.39 102 LEU A CA 1
ATOM 786 C C . LEU A 1 102 ? 4.899 15.097 28.749 1.00 10.25 102 LEU A C 1
ATOM 787 O O . LEU A 1 102 ? 3.754 14.643 28.694 1.00 11.61 102 LEU A O 1
ATOM 792 N N . ASP A 1 103 ? 5.233 16.238 28.121 1.00 11.02 103 ASP A N 1
ATOM 793 C CA . ASP A 1 103 ? 4.206 16.919 27.323 1.00 7.09 103 ASP A CA 1
ATOM 794 C C . ASP A 1 103 ? 3.834 16.076 26.100 1.00 8.70 103 ASP A C 1
ATOM 795 O O . ASP A 1 103 ? 2.664 15.991 25.740 1.00 11.72 103 ASP A O 1
ATOM 800 N N . VAL A 1 104 ? 4.827 15.421 25.512 1.00 9.11 104 VAL A N 1
ATOM 801 C CA . VAL A 1 104 ? 4.579 14.554 24.360 1.00 10.24 104 VAL A CA 1
ATOM 802 C C . VAL A 1 104 ? 3.626 13.419 24.709 1.00 15.31 104 VAL A C 1
ATOM 803 O O . VAL A 1 104 ? 2.745 13.104 23.906 1.00 12.33 104 VAL A O 1
ATOM 807 N N . ILE A 1 105 ? 3.733 12.843 25.909 1.00 11.74 105 ILE A N 1
ATOM 808 C CA . ILE A 1 105 ? 2.808 11.773 26.282 1.00 11.34 105 ILE A CA 1
ATOM 809 C C . ILE A 1 105 ? 1.543 12.265 26.943 1.00 13.71 105 ILE A C 1
ATOM 810 O O . ILE A 1 105 ? 0.682 11.471 27.340 1.00 12.53 105 ILE A O 1
ATOM 815 N N . GLY A 1 106 ? 1.361 13.582 27.043 1.00 14.87 106 GLY A N 1
ATOM 816 C CA . GLY A 1 106 ? 0.121 14.139 27.556 1.00 11.85 106 GLY A CA 1
ATOM 817 C C . GLY A 1 106 ? 0.069 14.187 29.075 1.00 14.11 106 GLY A C 1
ATOM 818 O O . GLY A 1 106 ? -1.015 14.389 29.633 1.00 14.17 106 GLY A O 1
ATOM 819 N N . GLN A 1 107 ? 1.198 13.961 29.738 1.00 9.17 107 GLN A N 1
ATOM 820 C CA . GLN A 1 107 ? 1.198 14.049 31.212 1.00 10.98 107 GLN A CA 1
ATOM 821 C C . GLN A 1 107 ? 1.004 15.511 31.620 1.00 19.80 107 GLN A C 1
ATOM 822 O O . GLN A 1 107 ? 1.776 16.364 31.174 1.00 18.16 107 GLN A O 1
ATOM 828 N N . GLN A 1 108 ? 0.066 15.768 32.526 1.00 13.68 108 GLN A N 1
ATOM 829 C CA . GLN A 1 108 ? -0.183 17.152 32.929 1.00 21.12 108 GLN A CA 1
ATOM 830 C C . GLN A 1 108 ? 0.575 17.565 34.175 1.00 23.23 108 GLN A C 1
ATOM 831 O O . GLN A 1 108 ? 0.974 18.727 34.304 1.00 19.29 108 GLN A O 1
ATOM 837 N N . ARG A 1 109 ? 0.717 16.665 35.147 1.00 14.70 109 ARG A N 1
ATOM 838 C CA . ARG A 1 109 ? 1.316 17.049 36.424 1.00 13.11 109 ARG A CA 1
ATOM 839 C C . ARG A 1 109 ? 2.770 16.685 36.540 1.00 16.57 109 ARG A C 1
ATOM 840 O O . ARG A 1 109 ? 3.158 15.519 36.516 1.00 12.94 109 ARG A O 1
ATOM 848 N N . TYR A 1 110 ? 3.620 17.713 36.640 1.00 10.57 110 TYR A N 1
ATOM 849 C CA . TYR A 1 110 ? 5.047 17.496 36.783 1.00 10.27 110 TYR A CA 1
ATOM 850 C C . TYR A 1 110 ? 5.750 18.743 37.314 1.00 16.96 110 TYR A C 1
ATOM 851 O O . TYR A 1 110 ? 5.222 19.853 37.318 1.00 10.93 110 TYR A O 1
ATOM 860 N N . HIS A 1 111 ? 6.925 18.502 37.878 1.00 11.90 111 HIS A N 1
ATOM 861 C CA . HIS A 1 111 ? 7.748 19.548 38.462 1.00 11.29 111 HIS A CA 1
ATOM 862 C C . HIS A 1 111 ? 9.207 19.315 38.094 1.00 12.86 111 HIS A C 1
ATOM 863 O O . HIS A 1 111 ? 9.633 18.176 37.884 1.00 12.51 111 HIS A O 1
ATOM 870 N N . TYR A 1 112 ? 9.958 20.404 38.058 1.00 8.91 112 TYR A N 1
ATOM 871 C CA . TYR A 1 112 ? 11.393 20.362 37.895 1.00 9.58 112 TYR A CA 1
ATOM 872 C C . TYR A 1 112 ? 12.050 20.706 39.238 1.00 12.81 112 TYR A C 1
ATOM 873 O O . TYR A 1 112 ? 11.628 21.667 39.883 1.00 11.81 112 TYR A O 1
ATOM 882 N N . LEU A 1 113 ? 13.005 19.881 39.645 1.00 11.70 113 LEU A N 1
ATOM 883 C CA . LEU A 1 113 ? 13.750 20.176 40.872 1.00 12.36 113 LEU A CA 1
ATOM 884 C C . LEU A 1 113 ? 14.821 21.220 40.548 1.00 10.90 113 LEU A C 1
ATOM 885 O O . LEU A 1 113 ? 15.793 20.938 39.851 1.00 7.33 113 LEU A O 1
ATOM 890 N N . ASN A 1 114 ? 14.614 22.441 41.033 1.00 12.15 114 ASN A N 1
ATOM 891 C CA . ASN A 1 114 ? 15.539 23.534 40.721 1.00 9.34 114 ASN A CA 1
ATOM 892 C C . ASN A 1 114 ? 16.971 23.214 41.086 1.00 11.24 114 ASN A C 1
ATOM 893 O O . ASN A 1 114 ? 17.281 22.931 42.249 1.00 12.76 114 ASN A O 1
ATOM 898 N N . GLY A 1 115 ? 17.874 23.211 40.108 1.00 7.22 115 GLY A N 1
ATOM 899 C CA . GLY A 1 115 ? 19.272 22.897 40.351 1.00 9.71 115 GLY A CA 1
ATOM 900 C C . GLY A 1 115 ? 19.520 21.391 40.467 1.00 10.13 115 GLY A C 1
ATOM 901 O O . GLY A 1 115 ? 20.660 20.956 40.648 1.00 9.54 115 GLY A O 1
ATOM 902 N N . GLY A 1 116 ? 18.464 20.600 40.364 1.00 11.95 116 GLY A N 1
ATOM 903 C CA . GLY A 1 116 ? 18.567 19.153 40.370 1.00 8.91 116 GLY A CA 1
ATOM 904 C C . GLY A 1 116 ? 19.448 18.615 41.484 1.00 10.42 116 GLY A C 1
ATOM 905 O O . GLY A 1 116 ? 19.421 19.061 42.632 1.00 11.39 116 GLY A O 1
ATOM 906 N N . LEU A 1 117 ? 20.250 17.605 41.153 1.00 11.27 117 LEU A N 1
ATOM 907 C CA . LEU A 1 117 ? 21.118 16.981 42.159 1.00 10.16 117 LEU A CA 1
ATOM 908 C C . LEU A 1 117 ? 22.174 17.941 42.670 1.00 11.30 117 LEU A C 1
ATOM 909 O O . LEU A 1 117 ? 22.675 17.799 43.789 1.00 13.45 117 LEU A O 1
ATOM 914 N N . THR A 1 118 ? 22.640 18.858 41.818 1.00 12.98 118 THR A N 1
ATOM 915 C CA . THR A 1 118 ? 23.636 19.838 42.258 1.00 10.30 118 THR A CA 1
ATOM 916 C C . THR A 1 118 ? 23.118 20.589 43.485 1.00 9.73 118 THR A C 1
ATOM 917 O O . THR A 1 118 ? 23.813 20.652 44.498 1.00 14.50 118 THR A O 1
ATOM 921 N N . ALA A 1 119 ? 21.893 21.083 43.413 1.00 8.73 119 ALA A N 1
ATOM 922 C CA . ALA A 1 119 ? 21.305 21.827 44.528 1.00 11.21 119 ALA A CA 1
ATOM 923 C C . ALA A 1 119 ? 21.008 20.906 45.706 1.00 17.93 119 ALA A C 1
ATOM 924 O O . ALA A 1 119 ? 21.231 21.262 46.865 1.00 10.94 119 ALA A O 1
ATOM 926 N N . TRP A 1 120 ? 20.534 19.700 45.416 1.00 13.80 120 TRP A N 1
ATOM 927 C CA . TRP A 1 120 ? 20.290 18.696 46.449 1.00 16.73 120 TRP A CA 1
ATOM 928 C C . TRP A 1 120 ? 21.571 18.414 47.232 1.00 16.00 120 TRP A C 1
ATOM 929 O O . TRP A 1 120 ? 21.569 18.466 48.466 1.00 15.47 120 TRP A O 1
ATOM 940 N N . LEU A 1 121 ? 22.663 18.141 46.521 1.00 12.57 121 LEU A N 1
ATOM 941 C CA . LEU A 1 121 ? 23.932 17.846 47.182 1.00 14.65 121 LEU A CA 1
ATOM 942 C C . LEU A 1 121 ? 24.487 19.071 47.905 1.00 17.61 121 LEU A C 1
ATOM 943 O O . LEU A 1 121 ? 25.084 18.950 48.983 1.00 14.87 121 LEU A O 1
ATOM 948 N N . ALA A 1 122 ? 24.300 20.251 47.313 1.00 16.36 122 ALA A N 1
ATOM 949 C CA . ALA A 1 122 ? 24.834 21.465 47.935 1.00 19.37 122 ALA A CA 1
ATOM 950 C C . ALA A 1 122 ? 24.230 21.659 49.323 1.00 17.23 122 ALA A C 1
ATOM 951 O O . ALA A 1 122 ? 24.862 22.265 50.189 1.00 18.95 122 ALA A O 1
ATOM 953 N N . GLU A 1 123 ? 23.000 21.198 49.505 1.00 14.90 123 GLU A N 1
ATOM 954 C CA . GLU A 1 123 ? 22.299 21.334 50.772 1.00 14.89 123 GLU A CA 1
ATOM 955 C C . GLU A 1 123 ? 22.453 20.091 51.641 1.00 15.69 123 GLU A C 1
ATOM 956 O O . GLU A 1 123 ? 21.815 19.977 52.681 1.00 16.95 123 GLU A O 1
ATOM 962 N N . ASP A 1 124 ? 23.307 19.179 51.214 1.00 14.78 124 ASP A N 1
ATOM 963 C CA . ASP A 1 124 ? 23.612 17.938 51.912 1.00 17.41 124 ASP A CA 1
ATOM 964 C C . ASP A 1 124 ? 22.363 17.138 52.241 1.00 18.62 124 ASP A C 1
ATOM 965 O O . ASP A 1 124 ? 22.176 16.668 53.367 1.00 20.69 124 ASP A O 1
ATOM 970 N N . ARG A 1 125 ? 21.482 16.962 51.256 1.00 14.25 125 ARG A N 1
ATOM 971 C CA . ARG A 1 125 ? 20.241 16.226 51.502 1.00 13.76 125 ARG A CA 1
ATOM 972 C C . ARG A 1 125 ? 20.454 14.733 51.335 1.00 13.34 125 ARG A C 1
ATOM 973 O O . ARG A 1 125 ? 21.522 14.301 50.887 1.00 15.66 125 ARG A O 1
ATOM 981 N N . PRO A 1 126 ? 19.538 13.936 51.859 1.00 13.86 126 PRO A N 1
ATOM 982 C CA . PRO A 1 126 ? 19.738 12.494 51.925 1.00 18.55 126 PRO A CA 1
ATOM 983 C C . PRO A 1 126 ? 19.932 11.873 50.550 1.00 14.83 126 PRO A C 1
ATOM 984 O O . PRO A 1 126 ? 19.325 12.310 49.573 1.00 12.37 126 PRO A O 1
ATOM 988 N N . LEU A 1 127 ? 20.780 10.852 50.494 1.00 14.78 127 LEU A N 1
ATOM 989 C CA . LEU A 1 127 ? 20.985 10.090 49.265 1.00 11.58 127 LEU A CA 1
ATOM 990 C C . LEU A 1 127 ? 20.624 8.622 49.502 1.00 17.99 127 LEU A C 1
ATOM 991 O O . LEU A 1 127 ? 20.673 8.126 50.628 1.00 15.40 127 LEU A O 1
ATOM 996 N N . SER A 1 128 ? 20.302 7.939 48.416 1.00 13.58 128 SER A N 1
ATOM 997 C CA . SER A 1 128 ? 20.009 6.508 48.474 1.00 11.91 128 SER A CA 1
ATOM 998 C C . SER A 1 128 ? 20.768 5.774 47.375 1.00 16.69 128 SER A C 1
ATOM 999 O O . SER A 1 128 ? 20.986 6.314 46.292 1.00 11.56 128 SER A O 1
ATOM 1002 N N . ARG A 1 129 ? 21.202 4.546 47.678 1.00 10.98 129 ARG A N 1
ATOM 1003 C CA . ARG A 1 129 ? 21.831 3.724 46.644 1.00 11.65 129 ARG A CA 1
ATOM 1004 C C . ARG A 1 129 ? 20.914 2.548 46.301 1.00 12.41 129 ARG A C 1
ATOM 1005 O O . ARG A 1 129 ? 21.263 1.658 45.531 1.00 18.20 129 ARG A O 1
ATOM 1013 N N . GLU A 1 130 ? 19.703 2.603 46.824 1.00 11.59 130 GLU A N 1
ATOM 1014 C CA . GLU A 1 130 ? 18.700 1.563 46.633 1.00 11.35 130 GLU A CA 1
ATOM 1015 C C . GLU A 1 130 ? 17.941 1.748 45.328 1.00 20.82 130 GLU A C 1
ATOM 1016 O O . GLU A 1 130 ? 17.652 2.867 44.907 1.00 12.61 130 GLU A O 1
ATOM 1022 N N . LEU A 1 131 ? 17.530 0.631 44.738 1.00 12.22 131 LEU A N 1
ATOM 1023 C CA . LEU A 1 131 ? 16.700 0.639 43.544 1.00 12.83 131 LEU A CA 1
ATOM 1024 C C . LEU A 1 131 ? 15.219 0.503 43.894 1.00 20.03 131 LEU A C 1
ATOM 1025 O O . LEU A 1 131 ? 14.810 -0.508 44.472 1.00 22.52 131 LEU A O 1
ATOM 1030 N N . PRO A 1 132 ? 14.396 1.415 43.412 1.00 14.08 132 PRO A N 1
ATOM 1031 C CA . PRO A 1 132 ? 12.948 1.249 43.503 1.00 13.26 132 PRO A CA 1
ATOM 1032 C C . PRO A 1 132 ? 12.571 0.061 42.597 1.00 21.17 132 PRO A C 1
ATOM 1033 O O . PRO A 1 132 ? 13.294 -0.200 41.634 1.00 22.06 132 PRO A O 1
ATOM 1037 N N . ALA A 1 133 ? 11.428 -0.571 42.814 1.00 29.92 133 ALA A N 1
ATOM 1038 C CA . ALA A 1 133 ? 11.009 -1.614 41.857 1.00 30.62 133 ALA A CA 1
ATOM 1039 C C . ALA A 1 133 ? 10.330 -0.929 40.669 1.00 29.08 133 ALA A C 1
ATOM 1040 O O . ALA A 1 133 ? 9.457 -0.100 40.913 1.00 21.47 133 ALA A O 1
ATOM 1042 N N . PRO A 1 134 ? 10.717 -1.268 39.453 1.00 23.16 134 PRO A N 1
ATOM 1043 C CA . PRO A 1 134 ? 10.022 -0.780 38.265 1.00 23.46 134 PRO A CA 1
ATOM 1044 C C . PRO A 1 134 ? 8.552 -1.200 38.380 1.00 23.91 134 PRO A C 1
ATOM 1045 O O . PRO A 1 134 ? 8.271 -2.220 39.006 1.00 21.98 134 PRO A O 1
ATOM 1049 N N . ALA A 1 135 ? 7.648 -0.344 37.930 1.00 32.03 135 ALA A N 1
ATOM 1050 C CA . ALA A 1 135 ? 6.229 -0.618 38.115 1.00 30.26 135 ALA A CA 1
ATOM 1051 C C . ALA A 1 135 ? 5.805 -1.863 37.354 1.00 28.07 135 ALA A C 1
ATOM 1052 O O . ALA A 1 135 ? 5.334 -2.833 37.948 1.00 34.81 135 ALA A O 1
ATOM 1054 N N . GLY A 1 136 ? 5.966 -1.840 36.029 1.00 28.85 136 GLY A N 1
ATOM 1055 C CA . GLY A 1 136 ? 5.577 -3.011 35.261 1.00 28.58 136 GLY A CA 1
ATOM 1056 C C . GLY A 1 136 ? 5.804 -2.885 33.769 1.00 30.05 136 GLY A C 1
ATOM 1057 O O . GLY A 1 136 ? 6.799 -2.343 33.297 1.00 22.94 136 GLY A O 1
ATOM 1058 N N . GLY A 1 137 ? 4.866 -3.487 33.036 1.00 20.62 137 GLY A N 1
ATOM 1059 C CA . GLY A 1 137 ? 4.962 -3.615 31.601 1.00 18.91 137 GLY A CA 1
ATOM 1060 C C . GLY A 1 137 ? 4.604 -2.302 30.906 1.00 16.98 137 GLY A C 1
ATOM 1061 O O . GLY A 1 137 ? 4.161 -1.350 31.536 1.00 16.14 137 GLY A O 1
ATOM 1062 N N . PRO A 1 138 ? 4.769 -2.303 29.595 1.00 17.23 138 PRO A N 1
ATOM 1063 C CA . PRO A 1 138 ? 4.531 -1.133 28.775 1.00 14.39 138 PRO A CA 1
ATOM 1064 C C . PRO A 1 138 ? 3.107 -0.634 28.893 1.00 15.30 138 PRO A C 1
ATOM 1065 O O . PRO A 1 138 ? 2.153 -1.408 29.043 1.00 12.93 138 PRO A O 1
ATOM 1069 N N . VAL A 1 139 ? 2.962 0.685 28.898 1.00 10.96 139 VAL A N 1
ATOM 1070 C CA . VAL A 1 139 ? 1.646 1.321 28.899 1.00 8.80 139 VAL A CA 1
ATOM 1071 C C . VAL A 1 139 ? 1.335 1.819 27.487 1.00 10.24 139 VAL A C 1
ATOM 1072 O O . VAL A 1 139 ? 2.267 2.202 26.781 1.00 13.71 139 VAL A O 1
ATOM 1076 N N . ALA A 1 140 ? 0.068 1.798 27.107 1.00 10.41 140 ALA A N 1
ATOM 1077 C CA . ALA A 1 140 ? -0.321 2.279 25.778 1.00 10.50 140 ALA A CA 1
ATOM 1078 C C . ALA A 1 140 ? -0.434 3.806 25.831 1.00 13.11 140 ALA A C 1
ATOM 1079 O O . ALA A 1 140 ? -1.303 4.337 26.517 1.00 15.67 140 ALA A O 1
ATOM 1081 N N . LEU A 1 141 ? 0.498 4.488 25.176 1.00 13.36 141 LEU A N 1
ATOM 1082 C CA . LEU A 1 141 ? 0.548 5.949 25.279 1.00 13.19 141 LEU A CA 1
ATOM 1083 C C . LEU A 1 141 ? -0.203 6.660 24.163 1.00 17.36 141 LEU A C 1
ATOM 1084 O O . LEU A 1 141 ? -0.336 6.148 23.056 1.00 12.88 141 LEU A O 1
ATOM 1089 N N . SER A 1 142 ? -0.687 7.857 24.476 1.00 13.12 142 SER A N 1
ATOM 1090 C CA . SER A 1 142 ? -1.245 8.777 23.494 1.00 16.70 142 SER A CA 1
ATOM 1091 C C . SER A 1 142 ? -0.187 9.861 23.234 1.00 14.14 142 SER A C 1
ATOM 1092 O O . SER A 1 142 ? 0.222 10.532 24.184 1.00 18.80 142 SER A O 1
ATOM 1095 N N . LEU A 1 143 ? 0.371 9.866 22.033 1.00 12.38 143 LEU A N 1
ATOM 1096 C CA . LEU A 1 143 ? 1.509 10.715 21.712 1.00 11.74 143 LEU A CA 1
ATOM 1097 C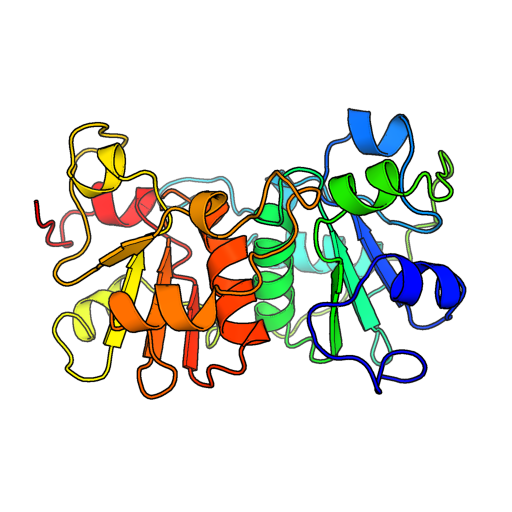 C . LEU A 1 143 ? 1.049 11.991 21.015 1.00 21.02 143 LEU A C 1
ATOM 1098 O O . LEU A 1 143 ? 0.087 11.968 20.249 1.00 18.00 143 LEU A O 1
ATOM 1103 N N . HIS A 1 144 ? 1.657 13.113 21.383 1.00 14.50 144 HIS A N 1
ATOM 1104 C CA . HIS A 1 144 ? 1.183 14.420 20.947 1.00 12.83 144 HIS A CA 1
ATOM 1105 C C . HIS A 1 144 ? 2.273 15.173 20.190 1.00 14.26 144 HIS A C 1
ATOM 1106 O O . HIS A 1 144 ? 3.441 15.085 20.557 1.00 10.91 144 HIS A O 1
ATOM 1113 N N . ASP A 1 145 ? 1.881 15.882 19.135 1.00 14.42 145 ASP A N 1
ATOM 1114 C CA . ASP A 1 145 ? 2.814 16.640 18.320 1.00 15.52 145 ASP A CA 1
ATOM 1115 C C . ASP A 1 145 ? 2.870 18.119 18.715 1.00 13.79 145 ASP A C 1
ATOM 1116 O O . ASP A 1 145 ? 3.881 18.770 18.432 1.00 13.17 145 ASP A O 1
ATOM 1121 N N . GLU A 1 146 ? 1.883 18.607 19.444 1.00 13.80 146 GLU A N 1
ATOM 1122 C CA . GLU A 1 146 ? 1.821 19.974 19.919 1.00 17.72 146 GLU A CA 1
ATOM 1123 C C . GLU A 1 146 ? 3.074 20.505 20.576 1.00 12.16 146 GLU A C 1
ATOM 1124 O O . GLU A 1 146 ? 3.499 21.637 20.276 1.00 13.84 146 GLU A O 1
ATOM 1130 N N . PRO A 1 147 ? 3.746 19.752 21.441 1.00 13.32 147 PRO A N 1
ATOM 1131 C CA . PRO A 1 147 ? 4.927 20.220 22.138 1.00 11.67 147 PRO A CA 1
ATOM 1132 C C . PRO A 1 147 ? 6.152 20.381 21.252 1.00 12.32 147 PRO A C 1
ATOM 1133 O O . PRO A 1 147 ? 7.199 20.828 21.716 1.00 10.82 147 PRO A O 1
ATOM 1137 N N . THR A 1 148 ? 6.091 19.862 20.028 1.00 10.60 148 THR A N 1
ATOM 1138 C CA . THR A 1 148 ? 7.255 19.758 19.165 1.00 12.59 148 THR A CA 1
ATOM 1139 C C . THR A 1 148 ? 7.062 20.525 17.859 1.00 16.18 148 THR A C 1
ATOM 1140 O O . THR A 1 148 ? 5.976 20.509 17.288 1.00 18.14 148 THR A O 1
ATOM 1144 N N . ALA A 1 149 ? 8.092 21.263 17.456 1.00 9.69 149 ALA A N 1
ATOM 1145 C CA . ALA A 1 149 ? 8.078 21.897 16.135 1.00 10.21 149 ALA A CA 1
ATOM 1146 C C . ALA A 1 149 ? 8.789 20.958 15.150 1.00 11.82 149 ALA A C 1
ATOM 1147 O O . ALA A 1 149 ? 9.917 20.532 15.413 1.00 12.43 149 ALA A O 1
ATOM 1149 N N . SER A 1 150 ? 8.135 20.647 14.041 1.00 13.26 150 SER A N 1
ATOM 1150 C CA . SER A 1 150 ? 8.803 19.930 12.956 1.00 15.01 150 SER A CA 1
ATOM 1151 C C . SER A 1 150 ? 9.634 20.913 12.125 1.00 15.21 150 SER A C 1
ATOM 1152 O O . SER A 1 150 ? 9.391 22.124 12.153 1.00 15.12 150 SER A O 1
ATOM 1155 N N . ARG A 1 151 ? 10.545 20.386 11.317 1.00 12.27 151 ARG A N 1
ATOM 1156 C CA . ARG A 1 151 ? 11.330 21.217 10.410 1.00 14.80 151 ARG A CA 1
ATOM 1157 C C . ARG A 1 151 ? 10.410 22.044 9.518 1.00 15.63 151 ARG A C 1
ATOM 1158 O O . ARG A 1 151 ? 10.631 23.240 9.321 1.00 14.63 151 ARG A O 1
ATOM 1166 N N . ASP A 1 152 ? 9.415 21.384 8.907 1.00 14.03 152 ASP A N 1
ATOM 1167 C CA . ASP A 1 152 ? 8.554 22.109 7.970 1.00 18.94 152 ASP A CA 1
ATOM 1168 C C . ASP A 1 152 ? 7.714 23.163 8.665 1.00 18.10 152 ASP A C 1
ATOM 1169 O O . ASP A 1 152 ? 7.497 24.249 8.114 1.00 17.83 152 ASP A O 1
ATOM 1174 N N . TYR A 1 153 ? 7.241 22.867 9.874 1.00 14.46 153 TYR A N 1
ATOM 1175 C CA . TYR A 1 153 ? 6.462 23.841 10.630 1.00 16.27 153 TYR A CA 1
ATOM 1176 C C . TYR A 1 153 ? 7.300 25.101 10.862 1.00 16.65 153 TYR A C 1
ATOM 1177 O O . TYR A 1 153 ? 6.825 26.217 10.663 1.00 16.45 153 TYR A O 1
ATOM 1186 N N . LEU A 1 154 ? 8.520 24.890 11.343 1.00 15.34 154 LEU A N 1
ATOM 1187 C CA . LEU A 1 154 ? 9.427 26.000 11.618 1.00 11.89 154 LEU A CA 1
ATOM 1188 C C . LEU A 1 154 ? 9.769 26.773 10.353 1.00 17.88 154 LEU A C 1
ATOM 1189 O O . LEU A 1 154 ? 9.766 28.008 10.347 1.00 16.15 154 LEU A O 1
ATOM 1194 N N . LEU A 1 155 ? 10.008 26.068 9.251 1.00 14.44 155 LEU A N 1
ATOM 1195 C CA . LEU A 1 155 ? 10.270 26.723 7.971 1.00 14.09 155 LEU A CA 1
ATOM 1196 C C . LEU A 1 155 ? 9.134 27.668 7.601 1.00 15.46 155 LEU A C 1
ATOM 1197 O O . LEU A 1 155 ? 9.385 28.791 7.154 1.00 16.81 155 LEU A O 1
ATOM 1202 N N . GLY A 1 156 ? 7.896 27.239 7.799 1.00 13.06 156 GLY A N 1
ATOM 1203 C CA . GLY A 1 156 ? 6.736 28.047 7.457 1.00 16.84 156 GLY A CA 1
ATOM 1204 C C . GLY A 1 156 ? 6.531 29.226 8.392 1.00 24.15 156 GLY A C 1
ATOM 1205 O O . GLY A 1 156 ? 5.841 30.180 8.018 1.00 19.50 156 GLY A O 1
ATOM 1206 N N . ARG A 1 157 ? 7.108 29.197 9.591 1.00 17.89 157 ARG A N 1
ATOM 1207 C CA . ARG A 1 157 ? 6.919 30.269 10.562 1.00 15.68 157 ARG A CA 1
ATOM 1208 C C . ARG A 1 157 ? 8.023 31.318 10.517 1.00 14.31 157 ARG A C 1
ATOM 1209 O O . ARG A 1 157 ? 7.888 32.363 11.166 1.00 17.93 157 ARG A O 1
ATOM 1217 N N . LEU A 1 158 ? 9.152 31.015 9.894 1.00 17.02 158 LEU A N 1
ATOM 1218 C CA . LEU A 1 158 ? 10.299 31.904 9.896 1.00 13.05 158 LEU A CA 1
ATOM 1219 C C . LEU A 1 158 ? 9.883 33.333 9.535 1.00 22.35 158 LEU A C 1
ATOM 1220 O O . LEU A 1 158 ? 9.082 33.537 8.626 1.00 18.24 158 LEU A O 1
ATOM 1225 N N . GLY A 1 159 ? 10.388 34.286 10.307 1.00 24.69 159 GLY A N 1
ATOM 1226 C CA . GLY A 1 159 ? 10.136 35.692 10.042 1.00 23.70 159 GLY A CA 1
ATOM 1227 C C . GLY A 1 159 ? 8.818 36.189 10.592 1.00 25.38 159 GLY A C 1
ATOM 1228 O O . GLY A 1 159 ? 8.527 37.384 10.483 1.00 29.84 159 GLY A O 1
ATOM 1229 N N . ALA A 1 160 ? 7.996 35.316 11.174 1.00 17.99 160 ALA A N 1
ATOM 1230 C CA . ALA A 1 160 ? 6.738 35.756 11.751 1.00 16.75 160 ALA A CA 1
ATOM 1231 C C . ALA A 1 160 ? 6.997 36.756 12.879 1.00 16.58 160 ALA A C 1
ATOM 1232 O O . ALA A 1 160 ? 7.879 36.557 13.715 1.00 14.99 160 ALA A O 1
ATOM 1234 N N . ALA A 1 161 ? 6.127 37.752 12.962 1.00 16.63 161 ALA A N 1
ATOM 1235 C CA . ALA A 1 161 ? 6.200 38.759 14.014 1.00 19.12 161 ALA A CA 1
ATOM 1236 C C . ALA A 1 161 ? 5.996 38.144 15.396 1.00 19.95 161 ALA A C 1
ATOM 1237 O O . ALA A 1 161 ? 6.459 38.690 16.401 1.00 15.86 161 ALA A O 1
ATOM 1239 N N . ASP A 1 162 ? 5.180 37.098 15.462 1.00 16.66 162 ASP A N 1
ATOM 1240 C CA . ASP A 1 162 ? 4.787 36.462 16.700 1.00 12.68 162 ASP A CA 1
ATOM 1241 C C . ASP A 1 162 ? 5.632 35.236 17.058 1.00 13.20 162 ASP A C 1
ATOM 1242 O O . ASP A 1 162 ? 5.132 34.375 17.792 1.00 13.71 162 ASP A O 1
ATOM 1247 N N . LEU A 1 163 ? 6.830 35.138 16.517 1.00 12.77 163 LEU A N 1
ATOM 1248 C CA . LEU A 1 163 ? 7.702 34.003 16.815 1.00 14.22 163 LEU A CA 1
ATOM 1249 C C . LEU A 1 163 ? 9.038 34.476 17.375 1.00 15.53 163 LEU A C 1
ATOM 1250 O O . LEU A 1 163 ? 9.663 35.385 16.831 1.00 13.19 163 LEU A O 1
ATOM 1255 N N . ALA A 1 164 ? 9.522 33.772 18.391 1.00 9.61 164 ALA A N 1
ATOM 1256 C CA . ALA A 1 164 ? 10.909 33.944 18.814 1.00 7.85 164 ALA A CA 1
ATOM 1257 C C . ALA A 1 164 ? 11.559 32.551 18.778 1.00 11.85 164 ALA A C 1
ATOM 1258 O O . ALA A 1 164 ? 10.902 31.587 19.177 1.00 12.42 164 ALA A O 1
ATOM 1260 N N . ILE A 1 165 ? 12.730 32.473 18.175 1.00 8.43 165 ILE A N 1
ATOM 1261 C CA . ILE A 1 165 ? 13.460 31.198 18.158 1.00 8.36 165 ILE A CA 1
ATOM 1262 C C . ILE A 1 165 ? 14.618 31.303 19.142 1.00 9.95 165 ILE A C 1
ATOM 1263 O O . ILE A 1 165 ? 15.546 32.085 18.951 1.00 11.27 165 ILE A O 1
ATOM 1268 N N . TRP A 1 166 ? 14.491 30.531 20.216 1.00 8.10 166 TRP A N 1
ATOM 1269 C CA . TRP A 1 166 ? 15.505 30.552 21.263 1.00 9.67 166 TRP A CA 1
ATOM 1270 C C . TRP A 1 166 ? 16.547 29.468 20.977 1.00 10.11 166 TRP A C 1
ATOM 1271 O O . TRP A 1 166 ? 16.305 28.298 21.249 1.00 8.99 166 TRP A O 1
ATOM 1282 N N . ASP A 1 167 ? 17.654 29.914 20.419 1.00 8.11 167 ASP A N 1
ATOM 1283 C CA . ASP A 1 167 ? 18.784 29.013 20.153 1.00 11.65 167 ASP A CA 1
ATOM 1284 C C . ASP A 1 167 ? 19.603 28.872 21.427 1.00 11.46 167 ASP A C 1
ATOM 1285 O O . ASP A 1 167 ? 20.223 29.823 21.908 1.00 12.61 167 ASP A O 1
ATOM 1290 N N . ALA A 1 168 ? 19.566 27.686 22.032 1.00 9.13 168 ALA A N 1
ATOM 1291 C CA . ALA A 1 168 ? 20.237 27.448 23.303 1.00 10.75 168 ALA A CA 1
ATOM 1292 C C . ALA A 1 168 ? 21.666 26.958 23.163 1.00 10.61 168 ALA A C 1
ATOM 1293 O O . ALA A 1 168 ? 22.285 26.582 24.159 1.00 9.47 168 ALA A O 1
ATOM 1295 N N . ARG A 1 169 ? 22.246 27.019 21.968 1.00 10.80 169 ARG A N 1
ATOM 1296 C CA . ARG A 1 169 ? 23.620 26.566 21.778 1.00 8.94 169 ARG A CA 1
ATOM 1297 C C . ARG A 1 169 ? 24.607 27.614 22.281 1.00 12.18 169 ARG A C 1
ATOM 1298 O O . ARG A 1 169 ? 24.192 28.697 22.697 1.00 10.81 169 ARG A O 1
ATOM 1306 N N . SER A 1 170 ? 25.889 27.273 22.250 1.00 8.84 170 SER A N 1
ATOM 1307 C CA . SER A 1 170 ? 26.901 28.276 22.620 1.00 11.57 170 SER A CA 1
ATOM 1308 C C . SER A 1 170 ? 26.905 29.372 21.559 1.00 11.56 170 SER A C 1
ATOM 1309 O O . SER A 1 170 ? 26.530 29.156 20.399 1.00 11.63 170 SER A O 1
ATOM 1312 N N . PRO A 1 171 ? 27.396 30.556 21.913 1.00 11.12 171 PRO A N 1
ATOM 1313 C CA . PRO A 1 171 ? 27.463 31.649 20.959 1.00 8.45 171 PRO A CA 1
ATOM 1314 C C . PRO A 1 171 ? 28.346 31.310 19.770 1.00 10.19 171 PRO A C 1
ATOM 1315 O O . PRO A 1 171 ? 28.026 31.679 18.637 1.00 11.87 171 PRO A O 1
ATOM 1319 N N . GLN A 1 172 ? 29.422 30.556 19.989 1.00 11.45 172 GLN A N 1
ATOM 1320 C CA . GLN A 1 172 ? 30.294 30.177 18.886 1.00 13.76 172 GLN A CA 1
ATOM 1321 C C . GLN A 1 172 ? 29.559 29.304 17.875 1.00 10.40 172 GLN A C 1
ATOM 1322 O O . GLN A 1 172 ? 29.792 29.435 16.672 1.00 12.19 172 GLN A O 1
ATOM 1328 N N . GLU A 1 173 ? 28.626 28.478 18.339 1.00 12.45 173 GLU A N 1
ATOM 1329 C CA . GLU A 1 173 ? 27.820 27.683 17.403 1.00 12.18 173 GLU A CA 1
ATOM 1330 C C . GLU A 1 173 ? 26.806 28.587 16.703 1.00 12.94 173 GLU A C 1
ATOM 1331 O O . GLU A 1 173 ? 26.614 28.518 15.493 1.00 12.17 173 GLU A O 1
ATOM 1337 N N . TYR A 1 174 ? 26.170 29.463 17.484 1.00 9.20 174 TYR A N 1
ATOM 1338 C CA . TYR A 1 174 ? 25.194 30.399 16.935 1.00 12.05 174 TYR A CA 1
ATOM 1339 C C . TYR A 1 174 ? 25.788 31.266 15.829 1.00 14.22 174 TYR A C 1
ATOM 1340 O O . TYR A 1 174 ? 25.148 31.462 14.788 1.00 12.55 174 TYR A O 1
ATOM 1349 N N . ARG A 1 175 ? 27.032 31.712 15.986 1.00 11.46 175 ARG A N 1
ATOM 1350 C CA . ARG A 1 175 ? 27.644 32.575 14.972 1.00 15.80 175 ARG A CA 1
ATOM 1351 C C . ARG A 1 175 ? 28.345 31.801 13.873 1.00 14.28 175 ARG A C 1
ATOM 1352 O O . ARG A 1 175 ? 29.024 32.381 13.016 1.00 13.90 175 ARG A O 1
ATOM 1360 N N . GLY A 1 176 ? 28.282 30.471 13.928 1.00 15.78 176 GLY A N 1
ATOM 1361 C CA . GLY A 1 176 ? 28.920 29.633 12.924 1.00 19.44 176 GLY A CA 1
ATOM 1362 C C . GLY A 1 176 ? 30.433 29.597 13.029 1.00 21.98 176 GLY A C 1
ATOM 1363 O O . GLY A 1 176 ? 31.110 29.260 12.052 1.00 16.65 176 GLY A O 1
ATOM 1364 N N . GLU A 1 177 ? 30.985 29.861 14.205 1.00 16.03 177 GLU A N 1
ATOM 1365 C CA . GLU A 1 177 ? 32.415 29.735 14.451 1.00 14.18 177 GLU A CA 1
ATOM 1366 C C . GLU A 1 177 ? 32.776 28.295 14.815 1.00 19.79 177 GLU A C 1
ATOM 1367 O O . GLU A 1 177 ? 33.856 27.812 14.480 1.00 20.99 177 GLU A O 1
ATOM 1373 N N . LYS A 1 178 ? 31.853 27.643 15.503 1.00 15.72 178 LYS A N 1
ATOM 1374 C CA . LYS A 1 178 ? 32.005 26.237 15.898 1.00 17.24 178 LYS A CA 1
ATOM 1375 C C . LYS A 1 178 ? 30.927 25.449 15.145 1.00 18.35 178 LYS A C 1
ATOM 1376 O O . LYS A 1 178 ? 29.745 25.710 15.342 1.00 15.91 178 LYS A O 1
ATOM 1382 N N . VAL A 1 179 ? 31.344 24.706 14.127 1.00 18.21 179 VAL A N 1
ATOM 1383 C CA . VAL A 1 179 ? 30.407 24.124 13.167 1.00 16.39 179 VAL A CA 1
ATOM 1384 C C . VAL A 1 179 ? 30.300 22.615 13.316 1.00 15.89 179 VAL A C 1
ATOM 1385 O O . VAL A 1 179 ? 31.269 21.893 13.104 1.00 19.64 179 VAL A O 1
ATOM 1389 N N . LEU A 1 180 ? 29.108 22.153 13.667 1.00 14.77 180 LEU A N 1
ATOM 1390 C CA . LEU A 1 180 ? 28.851 20.760 13.998 1.00 17.30 180 LEU A CA 1
ATOM 1391 C C . LEU A 1 180 ? 27.858 20.129 13.028 1.00 18.79 180 LEU A C 1
ATOM 1392 O O . LEU A 1 180 ? 27.097 19.223 13.365 1.00 18.14 180 LEU A O 1
ATOM 1397 N N . ALA A 1 181 ? 27.844 20.676 11.822 1.00 13.77 181 ALA A N 1
ATOM 1398 C CA . ALA A 1 181 ? 26.977 20.189 10.752 1.00 13.32 181 ALA A CA 1
ATOM 1399 C C . ALA A 1 181 ? 27.541 20.716 9.434 1.00 16.49 181 ALA A C 1
ATOM 1400 O O . ALA A 1 181 ? 28.533 21.457 9.460 1.00 15.40 181 ALA A O 1
ATOM 1402 N N . ALA A 1 182 ? 26.933 20.345 8.324 1.00 14.21 182 ALA A N 1
ATOM 1403 C CA . ALA A 1 182 ? 27.386 20.815 7.022 1.00 18.60 182 ALA A CA 1
ATOM 1404 C C . ALA A 1 182 ? 27.381 22.343 6.969 1.00 18.08 182 ALA A C 1
ATOM 1405 O O . ALA A 1 182 ? 28.255 22.932 6.349 1.00 19.23 182 ALA A O 1
ATOM 1407 N N . LYS A 1 183 ? 26.359 22.950 7.564 1.00 17.55 183 LYS A N 1
ATOM 1408 C CA . LYS A 1 183 ? 26.223 24.400 7.578 1.00 11.77 183 LYS A CA 1
ATOM 1409 C C . LYS A 1 183 ? 26.373 24.943 9.003 1.00 16.74 183 LYS A C 1
ATOM 1410 O O . LYS A 1 183 ? 25.820 24.375 9.942 1.00 15.96 183 LYS A O 1
ATOM 1416 N N . GLY A 1 184 ? 27.089 26.047 9.121 1.00 19.03 184 GLY A N 1
ATOM 1417 C CA . GLY A 1 184 ? 27.264 26.716 10.412 1.00 22.38 184 GLY A CA 1
ATOM 1418 C C . GLY A 1 184 ? 26.393 27.974 10.424 1.00 25.43 184 GLY A C 1
ATOM 1419 O O . GLY A 1 184 ? 26.086 28.513 9.362 1.00 23.40 184 GLY A O 1
ATOM 1420 N N . GLY A 1 185 ? 26.043 28.446 11.613 1.00 16.63 185 GLY A N 1
ATOM 1421 C CA . GLY A 1 185 ? 25.221 29.653 11.717 1.00 12.76 185 GLY A CA 1
ATOM 1422 C C . GLY A 1 185 ? 23.990 29.350 12.568 1.00 16.09 185 GLY A C 1
ATOM 1423 O O . GLY A 1 185 ? 24.027 28.451 13.410 1.00 14.84 185 GLY A O 1
ATOM 1424 N N . HIS A 1 186 ? 22.908 30.074 12.329 1.00 10.99 186 HIS A N 1
ATOM 1425 C CA . HIS A 1 186 ? 21.689 29.883 13.104 1.00 11.51 186 HIS A CA 1
ATOM 1426 C C . HIS A 1 186 ? 20.467 30.028 12.211 1.00 12.78 186 HIS A C 1
ATOM 1427 O O . HIS A 1 186 ? 20.591 30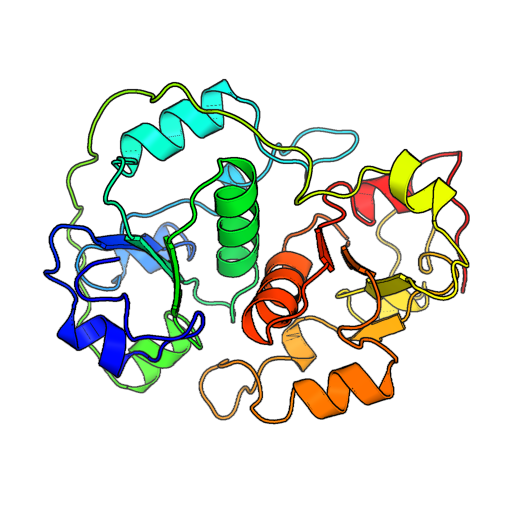.319 11.021 1.00 16.20 186 HIS A O 1
ATOM 1434 N N . ILE A 1 187 ? 19.308 29.683 12.758 1.00 10.93 187 ILE A N 1
ATOM 1435 C CA . ILE A 1 187 ? 18.063 29.791 11.998 1.00 8.30 187 ILE A CA 1
ATOM 1436 C C . ILE A 1 187 ? 17.709 31.262 11.843 1.00 16.40 187 ILE A C 1
ATOM 1437 O O . ILE A 1 187 ? 17.886 32.049 12.773 1.00 13.99 187 ILE A O 1
ATOM 1442 N N . PRO A 1 188 ? 17.347 31.668 10.639 1.00 15.12 188 PRO A N 1
ATOM 1443 C CA . PRO A 1 188 ? 17.107 33.084 10.372 1.00 15.25 188 PRO A CA 1
ATOM 1444 C C . PRO A 1 188 ? 16.153 33.682 11.383 1.00 14.14 188 PRO A C 1
ATOM 1445 O O . PRO A 1 188 ? 15.096 33.138 11.707 1.00 10.86 188 PRO A O 1
ATOM 1449 N N . GLY A 1 189 ? 16.595 34.794 11.990 1.00 13.63 189 GLY A N 1
ATOM 1450 C CA . GLY A 1 189 ? 15.764 35.511 12.936 1.00 13.62 189 GLY A CA 1
ATOM 1451 C C . GLY A 1 189 ? 15.922 35.010 14.364 1.00 14.82 189 GLY A C 1
ATOM 1452 O O . GLY A 1 189 ? 15.333 35.593 15.275 1.00 12.28 189 GLY A O 1
ATOM 1453 N N . ALA A 1 190 ? 16.612 33.886 14.549 1.00 10.83 190 ALA A N 1
ATOM 1454 C CA . ALA A 1 190 ? 16.779 33.334 15.890 1.00 9.48 190 ALA A CA 1
ATOM 1455 C C . ALA A 1 190 ? 17.665 34.243 16.743 1.00 12.32 190 ALA A C 1
ATOM 1456 O O . ALA A 1 190 ? 18.540 34.937 16.229 1.00 12.35 190 ALA A O 1
ATOM 1458 N N . VAL A 1 191 ? 17.465 34.158 18.049 1.00 9.55 191 VAL A N 1
ATOM 1459 C CA . VAL A 1 191 ? 18.304 34.816 19.037 1.00 8.76 191 VAL A CA 1
ATOM 1460 C C . VAL A 1 191 ? 18.980 33.747 19.901 1.00 13.88 191 VAL A C 1
ATOM 1461 O O . VAL A 1 191 ? 18.516 32.607 19.926 1.00 11.00 191 VAL A O 1
ATOM 1465 N N . ASN A 1 192 ? 20.075 34.123 20.527 1.00 10.28 192 ASN A N 1
ATOM 1466 C CA . ASN A 1 192 ? 20.919 33.184 21.242 1.00 9.32 192 ASN A CA 1
ATOM 1467 C C . ASN A 1 192 ? 20.935 33.440 22.738 1.00 12.73 192 ASN A C 1
ATOM 1468 O O . ASN A 1 192 ? 21.176 34.557 23.184 1.00 9.22 192 ASN A O 1
ATOM 1473 N N . PHE A 1 193 ? 20.691 32.378 23.506 1.00 8.95 193 PHE A N 1
ATOM 1474 C CA . PHE A 1 193 ? 20.869 32.473 24.962 1.00 6.80 193 PHE A CA 1
ATOM 1475 C C . PHE A 1 193 ? 21.244 31.066 25.458 1.00 7.29 193 PHE A C 1
ATOM 1476 O O . PHE A 1 193 ? 20.376 30.210 25.545 1.00 9.35 193 PHE A O 1
ATOM 1484 N N . GLU A 1 194 ? 22.549 30.839 25.493 1.00 8.10 194 GLU A N 1
ATOM 1485 C CA . GLU A 1 194 ? 23.082 29.500 25.773 1.00 11.96 194 GLU A CA 1
ATOM 1486 C C . GLU A 1 194 ? 22.436 28.891 26.999 1.00 14.91 194 GLU A C 1
ATOM 1487 O O . GLU A 1 194 ? 22.199 29.574 28.000 1.00 10.09 194 GLU A O 1
ATOM 1493 N N . TRP A 1 195 ? 22.170 27.572 26.973 1.00 8.34 195 TRP A N 1
ATOM 1494 C CA . TRP A 1 195 ? 21.436 26.984 28.087 1.00 11.43 195 TRP A CA 1
ATOM 1495 C C . TRP A 1 195 ? 22.110 27.266 29.424 1.00 7.45 195 TRP A C 1
ATOM 1496 O O . TRP A 1 195 ? 21.427 27.564 30.407 1.00 9.80 195 TRP A O 1
ATOM 1507 N N . THR A 1 196 ? 23.427 27.179 29.492 1.00 7.51 196 THR A N 1
ATOM 1508 C CA . THR A 1 196 ? 24.166 27.384 30.723 1.00 11.19 196 THR A CA 1
ATOM 1509 C C . THR A 1 196 ? 24.136 28.833 31.199 1.00 16.10 196 THR A C 1
ATOM 1510 O O . THR A 1 196 ? 24.308 29.080 32.397 1.00 9.90 196 THR A O 1
ATOM 1514 N N . ALA A 1 197 ? 23.850 29.770 30.300 1.00 12.53 197 ALA A N 1
ATOM 1515 C CA . ALA A 1 197 ? 23.728 31.176 30.714 1.00 11.98 197 ALA A CA 1
ATOM 1516 C C . ALA A 1 197 ? 22.463 31.376 31.543 1.00 11.67 197 ALA A C 1
ATOM 1517 O O . ALA A 1 197 ? 22.334 32.363 32.269 1.00 13.88 197 ALA A O 1
ATOM 1519 N N . ALA A 1 198 ? 21.531 30.426 31.458 1.00 8.43 198 ALA A N 1
ATOM 1520 C CA . ALA A 1 198 ? 20.281 30.494 32.187 1.00 10.20 198 ALA A CA 1
ATOM 1521 C C . ALA A 1 198 ? 20.413 29.942 33.609 1.00 8.80 198 ALA A C 1
ATOM 1522 O O . ALA A 1 198 ? 19.496 30.118 34.410 1.00 10.98 198 ALA A O 1
ATOM 1524 N N . MET A 1 199 ? 21.527 29.269 33.877 1.00 8.32 199 MET A N 1
ATOM 1525 C CA . MET A 1 199 ? 21.773 28.720 35.199 1.00 6.62 199 MET A CA 1
ATOM 1526 C C . MET A 1 199 ? 22.574 29.721 36.048 1.00 12.05 199 MET A C 1
ATOM 1527 O O . MET A 1 199 ? 23.390 30.471 35.529 1.00 13.45 199 MET A O 1
ATOM 1532 N N . ASP A 1 200 ? 22.491 29.508 37.356 1.00 13.94 200 ASP A N 1
ATOM 1533 C CA . ASP A 1 200 ? 23.281 30.321 38.293 1.00 12.45 200 ASP A CA 1
ATOM 1534 C C . ASP A 1 200 ? 24.224 29.404 39.054 1.00 15.92 200 ASP A C 1
ATOM 1535 O O . ASP A 1 200 ? 23.831 28.704 39.988 1.00 13.89 200 ASP A O 1
ATOM 1540 N N . PRO A 1 201 ? 25.493 29.392 38.661 1.00 19.44 201 PRO A N 1
ATOM 1541 C CA . PRO A 1 201 ? 26.501 28.544 39.266 1.00 18.74 201 PRO A CA 1
ATOM 1542 C C . PRO A 1 201 ? 26.753 28.865 40.730 1.00 23.03 201 PRO A C 1
ATOM 1543 O O . PRO A 1 201 ? 27.190 27.988 41.479 1.00 25.27 201 PRO A O 1
ATOM 1547 N N . SER A 1 202 ? 26.415 30.071 41.170 1.00 15.06 202 SER A N 1
ATOM 1548 C CA . SER A 1 202 ? 26.574 30.456 42.570 1.00 19.99 202 SER A CA 1
ATOM 1549 C C . SER A 1 202 ? 25.434 29.924 43.425 1.00 17.29 202 SER A C 1
ATOM 1550 O O . SER A 1 202 ? 25.447 30.046 44.653 1.00 19.69 202 SER A O 1
ATOM 1553 N N . ARG A 1 203 ? 24.380 29.415 42.793 1.00 11.89 203 ARG A N 1
ATOM 1554 C CA . ARG A 1 203 ? 23.237 28.842 43.473 1.00 9.84 203 ARG A CA 1
ATOM 1555 C C . ARG A 1 203 ? 22.990 27.403 43.011 1.00 10.75 203 ARG A C 1
ATOM 1556 O O . ARG A 1 203 ? 21.851 26.991 42.804 1.00 10.44 203 ARG A O 1
ATOM 1564 N N . ALA A 1 204 ? 24.082 26.662 42.858 1.00 12.07 204 ALA A N 1
ATOM 1565 C CA . ALA A 1 204 ? 24.034 25.235 42.565 1.00 16.09 204 ALA A CA 1
ATOM 1566 C C . ALA A 1 204 ? 23.269 24.907 41.296 1.00 15.03 204 ALA A C 1
ATOM 1567 O O . ALA A 1 204 ? 22.518 23.931 41.235 1.00 11.66 204 ALA A O 1
ATOM 1569 N N . LEU A 1 205 ? 23.424 25.731 40.262 1.00 12.63 205 LEU A N 1
ATOM 1570 C CA . LEU A 1 205 ? 22.839 25.523 38.959 1.00 12.73 205 LEU A CA 1
ATOM 1571 C C . LEU A 1 205 ? 21.332 25.627 38.910 1.00 13.63 205 LEU A C 1
ATOM 1572 O O . LEU A 1 205 ? 20.707 25.217 37.934 1.00 12.32 205 LEU A O 1
ATOM 1577 N N . ARG A 1 206 ? 20.729 26.310 39.885 1.00 9.57 206 ARG A N 1
ATOM 1578 C CA . ARG A 1 206 ? 19.315 26.663 39.777 1.00 11.10 206 ARG A CA 1
ATOM 1579 C C . ARG A 1 206 ? 19.163 27.623 38.582 1.00 11.96 206 ARG A C 1
ATOM 1580 O O . ARG A 1 206 ? 20.153 28.194 38.124 1.00 13.87 206 ARG A O 1
ATOM 1588 N N . ILE A 1 207 ? 17.932 27.762 38.137 1.00 8.68 207 ILE A N 1
ATOM 1589 C CA . ILE A 1 207 ? 17.620 28.733 37.074 1.00 11.41 207 ILE A CA 1
ATOM 1590 C C . ILE A 1 207 ? 17.848 30.131 37.653 1.00 15.55 207 ILE A C 1
ATOM 1591 O O . ILE A 1 207 ? 17.465 30.354 38.804 1.00 13.32 207 ILE A O 1
ATOM 1596 N N . ARG A 1 208 ? 18.573 30.988 36.946 1.00 10.92 208 ARG A N 1
ATOM 1597 C CA . ARG A 1 208 ? 18.844 32.330 37.490 1.00 10.25 208 ARG A CA 1
ATOM 1598 C C . ARG A 1 208 ? 17.552 33.054 37.800 1.00 9.67 208 ARG A C 1
ATOM 1599 O O . ARG A 1 208 ? 16.550 32.933 37.100 1.00 9.43 208 ARG A O 1
ATOM 1607 N N . THR A 1 209 ? 17.525 33.825 38.904 1.00 9.48 209 THR A N 1
ATOM 1608 C CA . THR A 1 209 ? 16.256 34.424 39.302 1.00 12.53 209 THR A CA 1
ATOM 1609 C C . THR A 1 209 ? 15.840 35.592 38.414 1.00 10.76 209 THR A C 1
ATOM 1610 O O . THR A 1 209 ? 14.652 35.939 38.408 1.00 12.26 209 THR A O 1
ATOM 1614 N N . ASP A 1 210 ? 16.779 36.133 37.663 1.00 13.20 210 ASP A N 1
ATOM 1615 C CA . ASP A 1 210 ? 16.528 37.264 36.772 1.00 12.65 210 ASP A CA 1
ATOM 1616 C C . ASP A 1 210 ? 16.260 36.799 35.349 1.00 17.04 210 ASP A C 1
ATOM 1617 O O . ASP A 1 210 ? 16.319 37.588 34.407 1.00 10.98 210 ASP A O 1
ATOM 1622 N N . ILE A 1 211 ? 15.926 35.520 35.186 1.00 12.03 211 ILE A N 1
ATOM 1623 C CA . ILE A 1 211 ? 15.769 34.950 33.850 1.00 8.56 211 ILE A CA 1
ATOM 1624 C C . ILE A 1 211 ? 14.756 35.678 32.989 1.00 8.68 211 ILE A C 1
ATOM 1625 O O . ILE A 1 211 ? 14.997 35.869 31.791 1.00 10.65 211 ILE A O 1
ATOM 1630 N N . ALA A 1 212 ? 13.606 36.073 33.533 1.00 8.38 212 ALA A N 1
ATOM 1631 C CA . ALA A 1 212 ? 12.585 36.722 32.714 1.00 10.54 212 ALA A CA 1
ATOM 1632 C C . ALA A 1 212 ? 13.114 37.966 32.011 1.00 11.03 212 ALA A C 1
ATOM 1633 O O . ALA A 1 212 ? 12.927 38.122 30.799 1.00 10.52 212 ALA A O 1
ATOM 1635 N N . GLY A 1 213 ? 13.741 38.861 32.762 1.00 10.76 213 GLY A N 1
ATOM 1636 C CA . GLY A 1 213 ? 14.323 40.074 32.191 1.00 16.23 213 GLY A CA 1
ATOM 1637 C C . GLY A 1 213 ? 15.325 39.770 31.090 1.00 13.29 213 GLY A C 1
ATOM 1638 O O . GLY A 1 213 ? 15.422 40.481 30.083 1.00 11.39 213 GLY A O 1
ATOM 1639 N N . ARG A 1 214 ? 16.135 38.727 31.288 1.00 9.70 214 ARG A N 1
ATOM 1640 C CA . ARG A 1 214 ? 17.153 38.377 30.300 1.00 9.39 214 ARG A CA 1
ATOM 1641 C C . ARG A 1 214 ? 16.522 37.854 29.018 1.00 8.47 214 ARG A C 1
ATOM 1642 O O . ARG A 1 214 ? 16.971 38.131 27.903 1.00 11.41 214 ARG A O 1
ATOM 1650 N N . LEU A 1 215 ? 15.442 37.079 29.157 1.00 6.77 215 LEU A N 1
ATOM 1651 C CA . LEU A 1 215 ? 14.748 36.579 27.977 1.00 9.21 215 LEU A CA 1
ATOM 1652 C C . LEU A 1 215 ? 14.064 37.744 27.249 1.00 11.56 215 LEU A C 1
ATOM 1653 O O . LEU A 1 215 ? 14.119 37.815 26.029 1.00 10.30 215 LEU A O 1
ATOM 1658 N N . GLU A 1 216 ? 13.555 38.705 28.015 1.00 9.33 216 GLU A N 1
ATOM 1659 C CA . GLU A 1 216 ? 12.862 39.840 27.407 1.00 10.48 216 GLU A CA 1
ATOM 1660 C C . GLU A 1 216 ? 13.811 40.730 26.628 1.00 8.37 216 GLU A C 1
ATOM 1661 O O . GLU A 1 216 ? 13.436 41.245 25.564 1.00 11.88 216 GLU A O 1
ATOM 1667 N N . GLU A 1 217 ? 15.068 40.809 27.049 1.00 8.30 217 GLU A N 1
ATOM 1668 C CA . GLU A 1 217 ? 16.080 41.574 26.317 1.00 9.07 217 GLU A CA 1
ATOM 1669 C C . GLU A 1 217 ? 16.300 41.011 24.920 1.00 14.30 217 GLU A C 1
ATOM 1670 O O . GLU A 1 217 ? 16.789 41.680 24.012 1.00 12.83 217 GLU A O 1
ATOM 1676 N N . LEU A 1 218 ? 15.993 39.726 24.762 1.00 11.53 218 LEU A N 1
ATOM 1677 C CA . LEU A 1 218 ? 16.174 39.057 23.474 1.00 10.97 218 LEU A CA 1
ATOM 1678 C C . LEU A 1 218 ? 14.878 38.930 22.699 1.00 11.80 218 LEU A C 1
ATOM 1679 O O . LEU A 1 218 ? 14.842 38.291 21.639 1.00 14.02 218 LEU A O 1
ATOM 1684 N N . GLY A 1 219 ? 13.799 39.528 23.197 1.00 8.84 219 GLY A N 1
ATOM 1685 C CA . GLY A 1 219 ? 12.516 39.480 22.519 1.00 8.98 219 GLY A CA 1
ATOM 1686 C C . GLY A 1 219 ? 11.828 38.131 22.715 1.00 13.40 219 GLY A C 1
ATOM 1687 O O . GLY A 1 219 ? 10.877 37.811 22.006 1.00 12.09 219 GLY A O 1
ATOM 1688 N N . ILE A 1 220 ? 12.303 37.362 23.693 1.00 10.69 220 ILE A N 1
ATOM 1689 C CA . ILE A 1 220 ? 11.667 36.070 24.003 1.00 11.68 220 ILE A CA 1
ATOM 1690 C C . ILE A 1 220 ? 10.607 36.324 25.071 1.00 14.34 220 ILE A C 1
ATOM 1691 O O . ILE A 1 220 ? 10.893 36.358 26.267 1.00 14.51 220 ILE A O 1
ATOM 1696 N N . THR A 1 221 ? 9.419 36.704 24.619 1.00 9.26 221 THR A N 1
ATOM 1697 C CA . THR A 1 221 ? 8.333 37.156 25.480 1.00 11.29 221 THR A CA 1
ATOM 1698 C C . THR A 1 221 ? 7.116 36.258 25.287 1.00 12.29 221 THR A C 1
ATOM 1699 O O . THR A 1 221 ? 7.012 35.597 24.246 1.00 11.59 221 THR A O 1
ATOM 1703 N N . PRO A 1 222 ? 6.278 36.144 26.300 1.00 13.84 222 PRO A N 1
ATOM 1704 C CA . PRO A 1 222 ? 5.206 35.163 26.324 1.00 11.48 222 PRO A CA 1
ATOM 1705 C C . PRO A 1 222 ? 4.106 35.372 25.312 1.00 17.73 222 PRO A C 1
ATOM 1706 O O . PRO A 1 222 ? 3.367 34.426 24.997 1.00 13.70 222 PRO A O 1
ATOM 1710 N N . ASP A 1 223 ? 4.025 36.561 24.715 1.00 12.09 223 ASP A N 1
ATOM 1711 C CA . ASP A 1 223 ? 3.047 36.867 23.686 1.00 9.16 223 ASP A CA 1
ATOM 1712 C C . ASP A 1 223 ? 3.483 36.332 22.323 1.00 8.23 223 ASP A C 1
ATOM 1713 O O . ASP A 1 223 ? 2.759 36.458 21.347 1.00 10.39 223 ASP A O 1
ATOM 1718 N N . LYS A 1 224 ? 4.664 35.722 22.266 1.00 11.17 224 LYS A N 1
ATOM 1719 C CA . LYS A 1 224 ? 5.133 35.096 21.045 1.00 10.26 224 LYS A CA 1
ATOM 1720 C C . LYS A 1 224 ? 5.155 33.571 21.228 1.00 13.22 224 LYS A C 1
ATOM 1721 O O . LYS A 1 224 ? 5.389 33.087 22.329 1.00 9.71 224 LYS A O 1
ATOM 1727 N N . GLU A 1 225 ? 5.011 32.871 20.102 1.00 9.44 225 GLU A N 1
ATOM 1728 C CA . GLU A 1 225 ? 5.283 31.417 20.187 1.00 12.54 225 GLU A CA 1
ATOM 1729 C C . GLU A 1 225 ? 6.803 31.301 20.336 1.00 10.38 225 GLU A C 1
ATOM 1730 O O . GLU A 1 225 ? 7.524 32.008 19.625 1.00 10.45 225 GLU A O 1
ATOM 1736 N N . ILE A 1 226 ? 7.266 30.509 21.289 1.00 9.67 226 ILE A N 1
ATOM 1737 C CA . ILE A 1 226 ? 8.687 30.286 21.490 1.00 7.35 226 ILE A CA 1
ATOM 1738 C C . ILE A 1 226 ? 9.066 28.903 20.942 1.00 13.46 226 ILE A C 1
ATOM 1739 O O . ILE A 1 226 ? 8.544 27.898 21.426 1.00 13.31 226 ILE A O 1
ATOM 1744 N N . VAL A 1 227 ? 9.930 28.899 19.943 1.00 9.73 227 VAL A N 1
ATOM 1745 C CA . VAL A 1 227 ? 10.472 27.618 19.459 1.00 9.08 227 VAL A CA 1
ATOM 1746 C C . VAL A 1 227 ? 11.930 27.544 19.873 1.00 12.62 227 VAL A C 1
ATOM 1747 O O . VAL A 1 227 ? 12.721 28.418 19.501 1.00 10.27 227 VAL A O 1
ATOM 1751 N N . THR A 1 228 ? 12.291 26.540 20.678 1.00 8.79 228 THR A N 1
ATOM 1752 C CA . THR A 1 228 ? 13.657 26.471 21.169 1.00 8.76 228 THR A CA 1
ATOM 1753 C C . THR A 1 228 ? 14.368 25.212 20.685 1.00 11.93 228 THR A C 1
ATOM 1754 O O . THR A 1 228 ? 13.713 24.216 20.380 1.00 10.74 228 THR A O 1
ATOM 1758 N N . HIS A 1 229 ? 15.677 25.316 20.522 1.00 10.64 229 HIS A N 1
ATOM 1759 C CA . HIS A 1 229 ? 16.458 24.205 19.974 1.00 11.09 229 HIS A CA 1
ATOM 1760 C C . HIS A 1 229 ? 17.933 24.388 20.289 1.00 13.25 229 HIS A C 1
ATOM 1761 O O . HIS A 1 229 ? 18.389 25.412 20.805 1.00 10.71 229 HIS A O 1
ATOM 1775 N N . GLN A 1 231 ? 21.494 21.510 19.335 1.00 10.94 231 GLN A N 1
ATOM 1776 C CA . GLN A 1 231 ? 22.001 20.590 18.306 1.00 7.58 231 GLN A CA 1
ATOM 1777 C C . GLN A 1 231 ? 21.137 19.340 18.229 1.00 12.54 231 GLN A C 1
ATOM 1778 O O . GLN A 1 231 ? 20.819 18.844 17.141 1.00 10.75 231 GLN A O 1
ATOM 1784 N N . THR A 1 232 ? 20.710 18.821 19.381 1.00 8.94 232 THR A N 1
ATOM 1785 C CA . THR A 1 232 ? 19.906 17.602 19.429 1.00 12.00 232 THR A CA 1
ATOM 1786 C C . THR A 1 232 ? 18.739 17.713 20.402 1.00 19.55 232 THR A C 1
ATOM 1787 O O . THR A 1 232 ? 18.150 16.702 20.794 1.00 14.92 232 THR A O 1
ATOM 1791 N N . HIS A 1 233 ? 18.358 18.919 20.808 1.00 13.89 233 HIS A N 1
ATOM 1792 C CA . HIS A 1 233 ? 17.309 19.136 21.774 1.00 9.14 233 HIS A CA 1
ATOM 1793 C C . HIS A 1 233 ? 17.629 18.491 23.121 1.00 11.53 233 HIS A C 1
ATOM 1794 O O . HIS A 1 233 ? 16.760 17.953 23.799 1.00 11.13 233 HIS A O 1
ATOM 1801 N N . HIS A 1 234 ? 18.907 18.521 23.483 1.00 7.31 234 HIS A N 1
ATOM 1802 C CA . HIS A 1 234 ? 19.305 18.198 24.850 1.00 9.90 234 HIS A CA 1
ATOM 1803 C C . HIS A 1 234 ? 19.349 19.514 25.645 1.00 10.71 234 HIS A C 1
ATOM 1804 O O . HIS A 1 234 ? 18.586 19.733 26.583 1.00 10.04 234 HIS A O 1
ATOM 1811 N N . ARG A 1 235 ? 20.271 20.389 25.253 1.00 9.98 235 ARG A N 1
ATOM 1812 C CA . ARG A 1 235 ? 20.447 21.668 25.944 1.00 11.25 235 ARG A CA 1
ATOM 1813 C C . ARG A 1 235 ? 19.178 22.500 25.945 1.00 11.39 235 ARG A C 1
ATOM 1814 O O . ARG A 1 235 ? 18.823 23.121 26.961 1.00 9.13 235 ARG A O 1
ATOM 1822 N N . SER A 1 236 ? 18.424 22.465 24.848 1.00 9.58 236 SER A N 1
ATOM 1823 C CA . SER A 1 236 ? 17.164 23.198 24.757 1.00 8.27 236 SER A CA 1
ATOM 1824 C C . SER A 1 236 ? 16.051 22.527 25.541 1.00 9.51 236 SER A C 1
ATOM 1825 O O . SER A 1 236 ? 14.938 23.038 25.649 1.00 9.89 236 SER A O 1
ATOM 1828 N N . GLY A 1 237 ? 16.364 21.394 26.186 1.00 10.66 237 GLY A N 1
ATOM 1829 C CA . GLY A 1 237 ? 15.382 20.847 27.149 1.00 9.70 237 GLY A CA 1
ATOM 1830 C C . GLY A 1 237 ? 15.243 21.867 28.288 1.00 7.88 237 GLY A C 1
ATOM 1831 O O . GLY A 1 237 ? 14.157 22.077 28.819 1.00 9.78 237 GLY A O 1
ATOM 1832 N N . LEU A 1 238 ? 16.373 22.412 28.727 1.00 6.87 238 LEU A N 1
ATOM 1833 C CA . LEU A 1 238 ? 16.339 23.352 29.840 1.00 8.85 238 LEU A CA 1
ATOM 1834 C C . LEU A 1 238 ? 15.536 24.588 29.447 1.00 7.57 238 LEU A C 1
ATOM 1835 O O . LEU A 1 238 ? 14.716 25.098 30.198 1.00 10.51 238 LEU A O 1
ATOM 1840 N N . THR A 1 239 ? 15.826 25.081 28.238 1.00 7.99 239 THR A N 1
ATOM 1841 C CA . THR A 1 239 ? 15.195 26.341 27.808 1.00 10.63 239 THR A CA 1
ATOM 1842 C C . THR A 1 239 ? 13.719 26.185 27.555 1.00 15.55 239 THR A C 1
ATOM 1843 O O . THR A 1 239 ? 12.884 27.021 27.924 1.00 9.50 239 THR A O 1
ATOM 1847 N N . TYR A 1 240 ? 13.320 25.035 27.007 1.00 9.19 240 TYR A N 1
ATOM 1848 C CA . TYR A 1 240 ? 11.913 24.664 26.888 1.00 7.95 240 TYR A CA 1
ATOM 1849 C C . TYR A 1 240 ? 11.253 24.732 28.264 1.00 8.24 240 TYR A C 1
ATOM 1850 O O . TYR A 1 240 ? 10.174 25.283 28.462 1.00 11.11 240 TYR A O 1
ATOM 1859 N N . LEU A 1 241 ? 11.912 24.093 29.221 1.00 9.03 241 LEU A N 1
ATOM 1860 C CA . LEU A 1 241 ? 11.404 24.023 30.594 1.00 8.92 241 LEU A CA 1
ATOM 1861 C C . LEU A 1 241 ? 11.248 25.412 31.201 1.00 9.23 241 LEU A C 1
ATOM 1862 O O . LEU A 1 241 ? 10.244 25.702 31.847 1.00 9.97 241 LEU A O 1
ATOM 1867 N N . ILE A 1 242 ? 12.262 26.254 31.033 1.00 12.43 242 ILE A N 1
ATOM 1868 C CA . ILE A 1 242 ? 12.180 27.626 31.569 1.00 7.68 242 ILE A CA 1
ATOM 1869 C C . ILE A 1 242 ? 10.998 28.380 31.018 1.00 10.02 242 ILE A C 1
ATOM 1870 O O . ILE A 1 242 ? 10.228 29.013 31.759 1.00 9.51 242 ILE A O 1
ATOM 1875 N N . ALA A 1 243 ? 10.798 28.351 29.692 1.00 9.93 243 ALA A N 1
ATOM 1876 C CA . ALA A 1 243 ? 9.650 29.056 29.123 1.00 14.25 243 ALA A CA 1
ATOM 1877 C C . ALA A 1 243 ? 8.343 28.545 29.709 1.00 13.60 243 ALA A C 1
ATOM 1878 O O . ALA A 1 243 ? 7.453 29.338 30.032 1.00 13.79 243 ALA A O 1
ATOM 1880 N N . LYS A 1 244 ? 8.218 27.224 29.855 1.00 11.59 244 LYS A N 1
ATOM 1881 C CA . LYS A 1 244 ? 7.016 26.660 30.461 1.00 12.17 244 LYS A CA 1
ATOM 1882 C C . LYS A 1 244 ? 6.886 27.140 31.921 1.00 10.00 244 LYS A C 1
ATOM 1883 O O . LYS A 1 244 ? 5.789 27.443 32.359 1.00 13.41 244 LYS A O 1
ATOM 1889 N N . ALA A 1 245 ? 8.001 27.089 32.638 1.00 11.22 245 ALA A N 1
ATOM 1890 C CA . ALA A 1 245 ? 8.020 27.437 34.057 1.00 9.10 245 ALA A CA 1
ATOM 1891 C C . ALA A 1 245 ? 7.636 28.899 34.276 1.00 13.03 245 ALA A C 1
ATOM 1892 O O . ALA A 1 245 ? 6.922 29.209 35.227 1.00 10.91 245 ALA A O 1
ATOM 1894 N N . LEU A 1 246 ? 7.993 29.770 33.334 1.00 13.05 246 LEU A N 1
ATOM 1895 C CA . LEU A 1 246 ? 7.644 31.182 33.444 1.00 11.84 246 LEU A CA 1
ATOM 1896 C C . LEU A 1 246 ? 6.207 31.456 33.031 1.00 15.97 246 LEU A C 1
ATOM 1897 O O . LEU A 1 246 ? 5.752 32.601 33.120 1.00 16.18 246 LEU A O 1
ATOM 1902 N N . GLY A 1 247 ? 5.501 30.449 32.538 1.00 13.84 247 GLY A N 1
ATOM 1903 C CA . GLY A 1 247 ? 4.109 30.570 32.161 1.00 15.05 247 GLY A CA 1
ATOM 1904 C C . GLY A 1 247 ? 3.895 30.986 30.716 1.00 16.32 247 GLY A C 1
ATOM 1905 O O . GLY A 1 247 ? 2.811 31.466 30.365 1.00 14.41 247 GLY A O 1
ATOM 1906 N N . TYR A 1 248 ? 4.909 30.834 29.868 1.00 9.94 248 TYR A N 1
ATOM 1907 C CA . TYR A 1 248 ? 4.714 31.185 28.444 1.00 13.18 248 TYR A CA 1
ATOM 1908 C C . TYR A 1 248 ? 3.700 30.202 27.859 1.00 13.10 248 TYR A C 1
ATOM 1909 O O . TYR A 1 248 ? 3.878 28.988 27.992 1.00 14.15 248 TYR A O 1
ATOM 1918 N N . PRO A 1 249 ? 2.640 30.689 27.233 1.00 9.77 249 PRO A N 1
ATOM 1919 C CA . PRO A 1 249 ? 1.555 29.840 26.781 1.00 10.19 249 PRO A CA 1
ATOM 1920 C C . PRO A 1 249 ? 1.857 29.046 25.525 1.00 12.57 249 PRO A C 1
ATOM 1921 O O . PRO A 1 249 ? 1.155 28.048 25.266 1.00 10.17 249 PRO A O 1
ATOM 1925 N N . ARG A 1 250 ? 2.813 29.470 24.714 1.00 10.93 250 ARG A N 1
ATOM 1926 C CA . ARG A 1 250 ? 3.071 28.819 23.422 1.00 13.58 250 ARG A CA 1
ATOM 1927 C C . ARG A 1 250 ? 4.545 28.476 23.271 1.00 13.42 250 ARG A C 1
ATOM 1928 O O . ARG A 1 250 ? 5.399 29.331 23.038 1.00 11.79 250 ARG A O 1
ATOM 1936 N N . VAL A 1 251 ? 4.885 27.216 23.545 1.00 8.26 251 VAL A N 1
ATOM 1937 C CA . VAL A 1 251 ? 6.266 26.775 23.599 1.00 8.61 251 VAL A CA 1
ATOM 1938 C C . VAL A 1 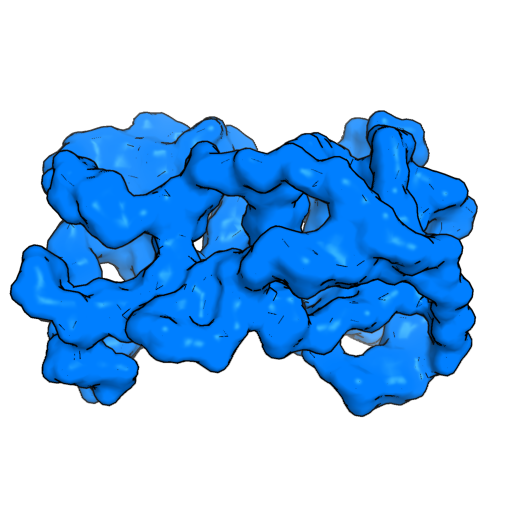251 ? 6.408 25.424 22.878 1.00 12.47 251 VAL A C 1
ATOM 1939 O O . VAL A 1 251 ? 5.580 24.542 23.090 1.00 12.51 251 VAL A O 1
ATOM 1943 N N . LYS A 1 252 ? 7.375 25.365 21.983 1.00 8.96 252 LYS A N 1
ATOM 1944 C CA . LYS A 1 252 ? 7.658 24.128 21.263 1.00 10.27 252 LYS A CA 1
ATOM 1945 C C . LYS A 1 252 ? 9.152 23.834 21.340 1.00 12.50 252 LYS A C 1
ATOM 1946 O O . LYS A 1 252 ? 9.988 24.732 21.263 1.00 9.64 252 LYS A O 1
ATOM 1952 N N . GLY A 1 253 ? 9.466 22.536 21.368 1.00 8.26 253 GLY A N 1
ATOM 1953 C CA . GLY A 1 253 ? 10.880 22.145 21.257 1.00 7.19 253 GLY A CA 1
ATOM 1954 C C . GLY A 1 253 ? 11.110 21.701 19.801 1.00 10.69 253 GLY A C 1
ATOM 1955 O O . GLY A 1 253 ? 10.311 20.911 19.286 1.00 10.10 253 GLY A O 1
ATOM 1956 N N . TYR A 1 254 ? 12.050 22.323 19.111 1.00 8.14 254 TYR A N 1
ATOM 1957 C CA . TYR A 1 254 ? 12.381 21.885 17.747 1.00 10.18 254 TYR A CA 1
ATOM 1958 C C . TYR A 1 254 ? 13.367 20.713 17.881 1.00 7.95 254 TYR A C 1
ATOM 1959 O O . TYR A 1 254 ? 14.571 20.910 18.012 1.00 10.94 254 TYR A O 1
ATOM 1968 N N . ALA A 1 255 ? 12.783 19.525 18.058 1.00 10.58 255 ALA A N 1
ATOM 1969 C CA . ALA A 1 255 ? 13.574 18.342 18.399 1.00 11.11 255 ALA A CA 1
ATOM 1970 C C . ALA A 1 255 ? 14.655 18.023 17.391 1.00 9.16 255 ALA A C 1
ATOM 1971 O O . ALA A 1 255 ? 15.766 17.612 17.751 1.00 8.08 255 ALA A O 1
ATOM 1973 N N . GLY A 1 256 ? 14.365 18.201 16.097 1.00 12.20 256 GLY A N 1
ATOM 1974 C CA . GLY A 1 256 ? 15.380 17.923 15.069 1.00 11.90 256 GLY A CA 1
ATOM 1975 C C . GLY A 1 256 ? 16.627 18.761 15.325 1.00 12.67 256 GLY A C 1
ATOM 1976 O O . GLY A 1 256 ? 17.762 18.294 15.209 1.00 8.23 256 GLY A O 1
ATOM 1977 N N . SER A 1 257 ? 16.392 20.019 15.700 1.00 10.73 257 SER A N 1
ATOM 1978 C CA . SER A 1 257 ? 17.471 20.911 16.106 1.00 11.63 257 SER A CA 1
ATOM 1979 C C . SER A 1 257 ? 18.522 21.087 15.031 1.00 11.70 257 SER A C 1
ATOM 1980 O O . SER A 1 257 ? 18.256 20.825 13.849 1.00 11.00 257 SER A O 1
ATOM 1983 N N . TRP A 1 258 ? 19.715 21.546 15.399 1.00 8.42 258 TRP A N 1
ATOM 1984 C CA . TRP A 1 258 ? 20.730 21.856 14.408 1.00 9.30 258 TRP A CA 1
ATOM 1985 C C . TRP A 1 258 ? 21.272 20.610 13.716 1.00 14.77 258 TRP A C 1
ATOM 1986 O O . TRP A 1 258 ? 21.644 20.685 12.547 1.00 11.41 258 TRP A O 1
ATOM 1997 N N . GLY A 1 259 ? 21.248 19.467 14.399 1.00 11.44 259 GLY A N 1
ATOM 1998 C CA . GLY A 1 259 ? 21.659 18.215 13.758 1.00 12.46 259 GLY A CA 1
ATOM 1999 C C . GLY A 1 259 ? 20.833 17.978 12.497 1.00 12.57 259 GLY A C 1
ATOM 2000 O O . GLY A 1 259 ? 21.311 17.364 11.540 1.00 14.29 259 GLY A O 1
ATOM 2001 N N . GLU A 1 260 ? 19.581 18.420 12.508 1.00 9.90 260 GLU A N 1
ATOM 2002 C CA . GLU A 1 260 ? 18.756 18.371 11.319 1.00 15.10 260 GLU A CA 1
ATOM 2003 C C . GLU A 1 260 ? 18.908 19.641 10.476 1.00 13.57 260 GLU A C 1
ATOM 2004 O O . GLU A 1 260 ? 19.270 19.539 9.304 1.00 12.03 260 GLU A O 1
ATOM 2010 N N . TRP A 1 261 ? 18.666 20.807 11.068 1.00 10.73 261 TRP A N 1
ATOM 2011 C CA . TRP A 1 261 ? 18.648 22.069 10.329 1.00 9.04 261 TRP A CA 1
ATOM 2012 C C . TRP A 1 261 ? 19.969 22.375 9.652 1.00 10.05 261 TRP A C 1
ATOM 2013 O O . TRP A 1 261 ? 19.998 22.855 8.502 1.00 14.72 261 TRP A O 1
ATOM 2024 N N . GLY A 1 262 ? 21.085 22.064 10.299 1.00 9.25 262 GLY A N 1
ATOM 2025 C CA . GLY A 1 262 ? 22.398 22.374 9.750 1.00 10.84 262 GLY A CA 1
ATOM 2026 C C . GLY A 1 262 ? 22.786 21.429 8.616 1.00 12.97 262 GLY A C 1
ATOM 2027 O O . GLY A 1 262 ? 23.790 21.648 7.947 1.00 13.57 262 GLY A O 1
ATOM 2028 N N . ASN A 1 263 ? 22.020 20.357 8.438 1.00 12.92 263 ASN A N 1
ATOM 2029 C CA . ASN A 1 263 ? 22.358 19.352 7.437 1.00 16.30 263 ASN A CA 1
ATOM 2030 C C . ASN A 1 263 ? 21.303 19.223 6.352 1.00 15.50 263 ASN A C 1
ATOM 2031 O O . ASN A 1 263 ? 21.551 18.573 5.324 1.00 18.67 263 ASN A O 1
ATOM 2036 N N . HIS A 1 264 ? 20.107 19.761 6.570 1.00 11.95 264 HIS A N 1
ATOM 2037 C CA . HIS A 1 264 ? 19.029 19.520 5.592 1.00 13.77 264 HIS A CA 1
ATOM 2038 C C . HIS A 1 264 ? 19.201 20.453 4.405 1.00 17.39 264 HIS A C 1
ATOM 2039 O O . HIS A 1 264 ? 19.597 21.606 4.565 1.00 13.06 264 HIS A O 1
ATOM 2046 N N . PRO A 1 265 ? 18.878 20.006 3.201 1.00 15.27 265 PRO A N 1
ATOM 2047 C CA . PRO A 1 265 ? 19.048 20.828 2.019 1.00 15.60 265 PRO A CA 1
ATOM 2048 C C . PRO A 1 265 ? 18.127 22.037 1.967 1.00 14.05 265 PRO A C 1
ATOM 2049 O O . PRO A 1 265 ? 18.467 23.009 1.282 1.00 15.73 265 PRO A O 1
ATOM 2053 N N . ASP A 1 266 ? 16.963 22.000 2.597 1.00 9.99 266 ASP A N 1
ATOM 2054 C CA . ASP A 1 266 ? 15.983 23.066 2.424 1.00 10.76 266 ASP A CA 1
ATOM 2055 C C . ASP A 1 266 ? 16.169 24.236 3.388 1.00 19.90 266 ASP A C 1
ATOM 2056 O O . ASP A 1 266 ? 15.423 25.217 3.288 1.00 18.43 266 ASP A O 1
ATOM 2061 N N . THR A 1 267 ? 16.967 24.065 4.430 1.00 15.78 267 THR A N 1
ATOM 2062 C CA . THR A 1 267 ? 16.936 25.030 5.535 1.00 14.20 267 THR A CA 1
ATOM 2063 C C . THR A 1 267 ? 17.897 26.186 5.380 1.00 11.92 267 THR A C 1
ATOM 2064 O O . THR A 1 267 ? 19.114 26.012 5.291 1.00 17.40 267 THR A O 1
ATOM 2068 N N . PRO A 1 268 ? 17.347 27.399 5.424 1.00 12.19 268 PRO A N 1
ATOM 2069 C CA . PRO A 1 268 ? 18.151 28.608 5.315 1.00 16.95 268 PRO A 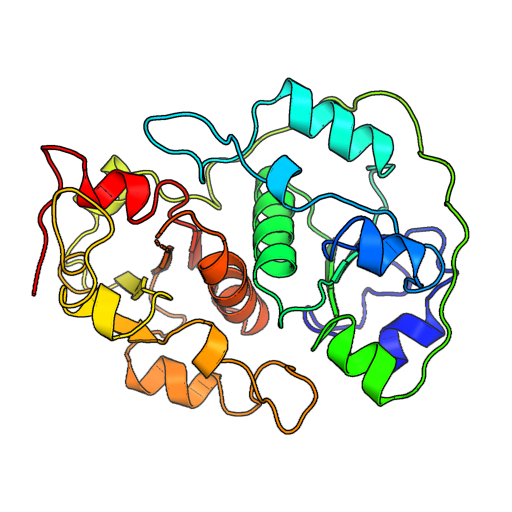CA 1
ATOM 2070 C C . PRO A 1 268 ? 18.953 28.794 6.602 1.00 15.12 268 PRO A C 1
ATOM 2071 O O . PRO A 1 268 ? 18.485 28.435 7.680 1.00 14.55 268 PRO A O 1
ATOM 2075 N N . VAL A 1 269 ? 20.168 29.280 6.452 1.00 13.23 269 VAL A N 1
ATOM 2076 C CA . VAL A 1 269 ? 21.044 29.519 7.595 1.00 16.43 269 VAL A CA 1
ATOM 2077 C C . VAL A 1 269 ? 21.491 30.978 7.587 1.00 21.87 269 VAL A C 1
ATOM 2078 O O . VAL A 1 269 ? 21.669 31.561 6.517 1.00 22.35 269 VAL A O 1
ATOM 2082 N N . GLU A 1 270 ? 21.613 31.558 8.768 1.00 14.98 270 GLU A N 1
ATOM 2083 C CA . GLU A 1 270 ? 22.004 32.971 8.881 1.00 19.04 270 GLU A CA 1
ATOM 2084 C C . GLU A 1 270 ? 23.203 33.103 9.808 1.00 21.97 270 GLU A C 1
ATOM 2085 O O . GLU A 1 270 ? 23.309 32.435 10.842 1.00 17.42 270 GLU A O 1
ATOM 2091 N N . LEU A 1 271 ? 24.161 33.926 9.389 1.00 21.83 271 LEU A N 1
ATOM 2092 C CA . LEU A 1 271 ? 25.333 34.225 10.199 1.00 23.72 271 LEU A CA 1
ATOM 2093 C C . LEU A 1 271 ? 25.212 35.646 10.772 1.00 37.57 271 LEU A C 1
ATOM 2094 O O . LEU A 1 271 ? 24.072 36.145 10.867 1.00 38.76 271 LEU A O 1
#

GO terms:
  GO:0005515 protein binding (F, IPI)

Radius of gyration: 17.96 Å; Cα contacts (8 Å, |Δi|>4): 590; chains: 1; bounding box: 36×45×50 Å

Solvent-accessible surface area: 11062 Å² total

Organism: Azotobacter vinelandii (NCBI:txid354)

Nearest PDB structures (foldseek):
  3hzu-assembly1_A-2  TM=8.779E-01  e=8.041E-23  Mycobacterium tuberculosis
  3aay-assembly1_A  TM=8.916E-01  e=1.800E-21  Mycobacterium tuberculosis
  3hwi-assembly1_A  TM=8.893E-01  e=9.370E-21  Mycobacterium tuberculosis
  8k55-assembly1_B  TM=8.772E-01  e=9.197E-20  Frondihabitans sp.
  1urh-assembly1_A  TM=8.469E-01  e=2.252E-16  Escherichia coli

Secondary structure (DSSP, 8-state):
-GGGTTS-SEE-HHHHHTTTT-TTEEEEE-S-HHHHHH-BSTT-EE--GGGGS---TT-TTSPPPHHHHHHHHHHHT--TT-EEEEE-SSSSHHHHHHHHHHHHTT---EEEETTHHHHHHHTT---B-PPPPP--S-------STTB--HHHHHHHTT-TTEEEEE-S-HHHHTTSS--SSS-SB-TT-EE--GGGGEEGGGTTEEPTTHHHHHHHTT--TTSEEEE---SSHHHHHHHHHHHTT-S-EEE-SSHHHHHTT-TT---B-

Sequence (270 aa):
MDDFASLPLVIEPADLQARLSAPELILVDLTSAARYAEGHIPGARFVDPKRTQLGQPPAPGLQPPREQLESLFGELGHRPEAVYVVYDDEGGGWAGRFIWLLDVIGQQRYHYLNGGLTAWLAEDRPLSRELPAPAGGPVALSLHDEPTASRDYLLGRLGAADLAIWDARSPQEYRGEKVLAAKGGHIPGAVNFEWTAAMDPSRALRIRTDIAGRLEELGITPDKEIVTHQTHHRSGLTYLIAKALGYPRVKGYAGSWGEWGNHPDTPVEL

InterPro domains:
  IPR001307 Thiosulphate sulfurtransferase, conserved site [PS00380] (36-47)
  IPR001307 Thiosulphate sulfurtransferase, conserved site [PS00683] (251-261)
  IPR001763 Rhodanese-like domain [PF00581] (13-122)
  IPR001763 Rhodanese-like domain [PF00581] (151-263)
  IPR001763 Rhodanese-like domain [PS50206] (21-129)
  IPR001763 Rhodanese-like domain [PS50206] (159-270)
  IPR001763 Rhodanese-like domain [SM00450] (11-126)
  IPR001763 Rhodanese-like domain [SM00450] (149-267)
  IPR036873 Rhodanese-like domain superfamily [G3DSA:3.40.250.10] (1-144)
  IPR036873 Rhodanese-like domain superfamily [G3DSA:3.40.250.10] (145-271)
  IPR036873 Rhodanese-like domain superfamily [SSF52821] (5-132)
  IPR036873 Rhodanese-like domain superfamily [SSF52821] (144-270)
  IPR051126 Thiosulfate sulfurtransferase domain-containing protein [PTHR43855] (15-270)